Protein AF-A0A257VU19-F1 (afdb_monomer)

Secondary structure (DSSP, 8-state):
--GGGT--HHHHHHHHHHHHHHHHHTT---EEEPPPP---BTTB-HHHHHHHHHHHHHHHHHTT-EEE-HHHHHHHHHHH-HHHHHTTBSSSS-B-HHHHHHHHHHHHHHHHS-----TT--S-S-TTHHHHHHHHTT--EEEEE-TTHHHHHHHHHHHH-TT--EEEEE---TT--HHHHHHHHTTGGGS--SEEEE---TTS--S-HHHHHHHHHHHHHHHSPSSS--SEEEEE-HHHH-SS--HHHHHHHHHHHHHHHHHT-EEE-PPTT----HHHHHHHHHHHT--

Foldseek 3Di:
DVCLQPPDLVNVLVVVVVVCVVCVVVVHADEAEQFADFADDPRHHVVSSVSNLVSSVVSCVVVVHFYLYNNVLLVVLCVVPVLVSLLQPLAGGHGAQLVVQSSVQSVCCRVPVDGDHCLPVFFDLFLLVQVLVCLVVLHAFEEEEEPPCLVQVVVLVCVVRVSHHYHYDYDYAPPDALQRLLVSLLCQQVPQGQEYEAEHALPHAPPDLSVLLNSLSSSVVSNADDDDGSHGYEYEANCLQPVDDDPRSVVVSVSSVSSCRSNSHHYQHDDVPDPDHSSVSSNVSVVSNND

Structure (mmCIF, N/CA/C/O backbone):
data_AF-A0A257VU19-F1
#
_entry.id   AF-A0A257VU19-F1
#
loop_
_atom_site.group_PDB
_atom_site.id
_atom_site.type_symbol
_atom_site.label_atom_id
_atom_site.label_alt_id
_atom_site.label_comp_id
_atom_site.label_asym_id
_atom_site.label_entity_id
_atom_site.label_seq_id
_atom_site.pdbx_PDB_ins_code
_atom_site.Cartn_x
_atom_site.Cartn_y
_atom_site.Cartn_z
_atom_site.occupancy
_atom_site.B_iso_or_equiv
_atom_site.auth_seq_id
_atom_site.auth_comp_id
_atom_site.auth_asym_id
_atom_site.auth_atom_id
_atom_site.pdbx_PDB_model_num
ATOM 1 N N . MET A 1 1 ? -9.154 7.909 13.366 1.00 87.56 1 MET A N 1
ATOM 2 C CA . MET A 1 1 ? -7.824 8.537 13.187 1.00 87.56 1 MET A CA 1
ATOM 3 C C . MET A 1 1 ? -7.851 10.066 13.090 1.00 87.56 1 MET A C 1
ATOM 5 O O . MET A 1 1 ? -6.924 10.699 13.580 1.00 87.56 1 MET A O 1
ATOM 9 N N . ASN A 1 2 ? -8.876 10.691 12.501 1.00 88.38 2 ASN A N 1
ATOM 10 C CA . ASN A 1 2 ? -8.905 12.156 12.351 1.00 88.38 2 ASN A CA 1
ATOM 11 C C . ASN A 1 2 ? -9.255 12.916 13.642 1.00 88.38 2 ASN A C 1
ATOM 13 O O . ASN A 1 2 ? -8.692 13.981 13.881 1.00 88.38 2 ASN A O 1
ATOM 17 N N . ASP A 1 3 ? -10.088 12.341 14.516 1.00 90.50 3 ASP A N 1
ATOM 18 C CA . ASP A 1 3 ? -10.487 12.974 15.785 1.00 90.50 3 ASP A CA 1
ATOM 19 C C . ASP A 1 3 ? -9.315 13.295 16.723 1.00 90.50 3 ASP A C 1
ATOM 21 O O . ASP A 1 3 ? -9.388 14.231 17.519 1.00 90.50 3 ASP A O 1
ATOM 25 N N . LEU A 1 4 ? -8.205 12.566 16.583 1.00 88.56 4 LEU A N 1
ATOM 26 C CA . LEU A 1 4 ? -6.977 12.749 17.359 1.00 88.56 4 LEU A CA 1
ATOM 27 C C . LEU A 1 4 ? -6.408 14.169 17.279 1.00 88.56 4 LEU A C 1
ATOM 29 O O . LEU A 1 4 ? -5.805 14.624 18.247 1.00 88.56 4 LEU A O 1
ATOM 33 N N . VAL A 1 5 ? -6.607 14.854 16.149 1.00 88.00 5 VAL A N 1
ATOM 34 C CA . VAL A 1 5 ? -5.942 16.130 15.841 1.00 88.00 5 VAL A CA 1
ATOM 35 C C . VAL A 1 5 ? -6.693 17.342 16.405 1.00 88.00 5 VAL A C 1
ATOM 37 O O . VAL A 1 5 ? -6.087 18.389 16.609 1.00 88.00 5 VAL A O 1
ATOM 40 N N . GLY A 1 6 ? -7.997 17.233 16.681 1.00 87.25 6 GLY A N 1
ATOM 41 C CA . GLY A 1 6 ? -8.794 18.412 17.051 1.00 87.25 6 GLY A CA 1
ATOM 42 C C . GLY A 1 6 ? -10.069 18.164 17.851 1.00 87.25 6 GLY A C 1
ATOM 43 O O . GLY A 1 6 ? -10.684 19.128 18.301 1.00 87.25 6 GLY A O 1
ATOM 44 N N . THR A 1 7 ? -10.475 16.914 18.074 1.00 93.88 7 THR A N 1
ATOM 45 C CA . THR A 1 7 ? -11.710 16.618 18.810 1.00 93.88 7 THR A CA 1
ATOM 46 C C . THR A 1 7 ? -11.396 16.444 20.300 1.00 93.88 7 THR A C 1
ATOM 48 O O . THR A 1 7 ? -10.512 15.663 20.651 1.00 93.88 7 THR A O 1
ATOM 51 N N . PRO A 1 8 ? -12.093 17.123 21.228 1.00 96.12 8 PRO A N 1
ATOM 52 C CA . PRO A 1 8 ? -12.018 16.783 22.648 1.00 96.12 8 PRO A CA 1
ATOM 53 C C . PRO A 1 8 ? -12.566 15.373 22.912 1.00 96.12 8 PRO A C 1
ATOM 55 O O . PRO A 1 8 ? -13.607 15.005 22.368 1.00 96.12 8 PRO A O 1
ATOM 58 N N . VAL A 1 9 ? -11.930 14.592 23.792 1.00 96.56 9 VAL A N 1
ATOM 59 C CA . VAL A 1 9 ? -12.338 13.191 24.033 1.00 96.56 9 VAL A CA 1
ATOM 60 C C . VAL A 1 9 ? -13.751 13.078 24.610 1.00 96.56 9 VAL A C 1
ATOM 62 O O . VAL A 1 9 ? -14.490 12.168 24.242 1.00 96.56 9 VAL A O 1
ATOM 65 N N . GLY A 1 10 ? -14.182 14.037 25.435 1.00 97.12 10 GLY A N 1
ATOM 66 C CA . GLY A 1 10 ? -15.570 14.099 25.908 1.00 97.12 10 GLY A CA 1
ATOM 67 C C . GLY A 1 10 ? -16.583 14.267 24.767 1.00 97.12 10 GLY A C 1
ATOM 68 O O . GLY A 1 10 ? -17.594 13.569 24.731 1.00 97.12 10 GLY A O 1
ATOM 69 N N . THR A 1 11 ? -16.283 15.133 23.792 1.00 97.81 11 THR A N 1
ATOM 70 C CA . THR A 1 11 ? -17.107 15.304 22.583 1.00 97.81 11 THR A CA 1
ATOM 71 C C . THR A 1 11 ? -17.123 14.028 21.748 1.00 97.81 11 THR A C 1
ATOM 73 O O . THR A 1 11 ? -18.183 13.599 21.306 1.00 97.81 11 THR A O 1
ATOM 76 N N . PHE A 1 12 ? -15.970 13.379 21.585 1.00 98.00 12 PHE A N 1
ATOM 77 C CA . PHE A 1 12 ? -15.871 12.101 20.884 1.00 98.00 12 PHE A CA 1
ATOM 78 C C . PHE A 1 12 ? -16.738 11.009 21.537 1.00 98.00 12 PHE A C 1
ATOM 80 O O . PHE A 1 12 ? -17.533 10.378 20.843 1.00 98.00 12 PHE A O 1
ATOM 87 N N . LYS A 1 13 ? -16.673 10.843 22.869 1.00 98.38 13 LYS A N 1
ATOM 88 C CA . LYS A 1 13 ? -17.539 9.905 23.611 1.00 98.38 13 LYS A CA 1
ATOM 89 C C . LYS A 1 13 ? -19.025 10.220 23.423 1.00 98.38 13 LYS A C 1
ATOM 91 O O . LYS A 1 13 ? -19.805 9.317 23.135 1.00 98.38 13 LYS A O 1
ATOM 96 N N . LYS A 1 14 ? -19.418 11.494 23.546 1.00 98.38 14 LYS A N 1
ATOM 97 C CA . LYS A 1 14 ? -20.808 11.924 23.327 1.00 98.38 14 LYS A CA 1
ATOM 98 C C . LYS A 1 14 ? -21.293 11.553 21.922 1.00 98.38 14 LYS A C 1
ATOM 100 O O . LYS A 1 14 ? -22.392 11.026 21.777 1.00 98.38 14 LYS A O 1
ATOM 105 N N . ASN A 1 15 ? -20.464 11.790 20.907 1.00 98.00 15 ASN A N 1
ATOM 106 C CA . ASN A 1 15 ? -20.801 11.461 19.525 1.00 98.00 15 ASN A CA 1
ATOM 107 C C . ASN A 1 15 ? -20.940 9.944 19.319 1.00 98.00 15 ASN A C 1
ATOM 109 O O . ASN A 1 15 ? -21.860 9.517 18.626 1.00 98.00 15 ASN A O 1
ATOM 113 N N . LEU A 1 16 ? -20.076 9.125 19.936 1.00 98.06 16 LEU A N 1
ATOM 114 C CA . LEU A 1 16 ? -20.210 7.662 19.904 1.00 98.06 16 LEU A CA 1
ATOM 115 C C . LEU A 1 16 ? -21.548 7.203 20.493 1.00 98.06 16 LEU A C 1
ATOM 117 O O . LEU A 1 16 ? -22.266 6.458 19.832 1.00 98.06 16 LEU A O 1
ATOM 121 N N . HIS A 1 17 ? -21.914 7.699 21.676 1.00 98.56 17 HIS A N 1
ATOM 122 C CA . HIS A 1 17 ? -23.202 7.407 22.321 1.00 98.56 17 HIS A CA 1
ATOM 123 C C . HIS A 1 17 ? -24.402 7.763 21.432 1.00 98.56 17 HIS A C 1
ATOM 125 O O . HIS A 1 17 ? -25.343 6.977 21.280 1.00 98.56 17 HIS A O 1
ATOM 131 N N . GLU A 1 18 ? -24.351 8.923 20.777 1.00 98.50 18 GLU A N 1
ATOM 132 C CA . GLU A 1 18 ? -25.393 9.357 19.845 1.00 98.50 18 GLU A CA 1
ATOM 133 C C . GLU A 1 18 ? -25.488 8.444 18.612 1.00 98.50 18 GLU A C 1
ATOM 135 O O . GLU A 1 18 ? -26.591 8.059 18.212 1.00 98.50 18 GLU A O 1
ATOM 140 N N . MET A 1 19 ? -24.351 8.049 18.029 1.00 98.31 19 MET A N 1
ATOM 141 C CA . MET A 1 19 ? -24.317 7.116 16.897 1.00 98.31 19 MET A CA 1
ATOM 142 C C . MET A 1 19 ? -24.862 5.736 17.281 1.00 98.31 19 MET A C 1
ATOM 144 O O . MET A 1 19 ? -25.710 5.204 16.567 1.00 98.31 19 MET A O 1
ATOM 148 N N . ILE A 1 20 ? -24.457 5.195 18.434 1.00 98.50 20 ILE A N 1
ATOM 149 C CA . ILE A 1 20 ? -24.936 3.904 18.958 1.00 98.50 20 ILE A CA 1
ATOM 150 C C . ILE A 1 20 ? -26.456 3.926 19.132 1.00 98.50 20 ILE A C 1
ATOM 152 O O . ILE A 1 20 ? -27.149 3.023 18.657 1.00 98.50 20 ILE A O 1
ATOM 156 N N . THR A 1 21 ? -26.983 4.983 19.757 1.00 98.44 21 THR A N 1
ATOM 157 C CA . THR A 1 21 ? -28.427 5.158 19.971 1.00 98.44 21 THR A CA 1
ATOM 158 C C . THR A 1 21 ? -29.184 5.160 18.644 1.00 98.44 21 THR A C 1
ATOM 160 O O . THR A 1 21 ? -30.190 4.468 18.495 1.00 98.44 21 THR A O 1
ATOM 163 N N . ARG A 1 22 ? -28.687 5.898 17.645 1.00 98.56 22 ARG A N 1
ATOM 164 C CA . ARG A 1 22 ? -29.311 5.964 16.315 1.00 98.56 22 ARG A CA 1
ATOM 165 C C . ARG A 1 22 ? -29.286 4.620 15.589 1.00 98.56 22 ARG A C 1
ATOM 167 O O . ARG A 1 22 ? -30.313 4.231 15.042 1.00 98.56 22 ARG A O 1
ATOM 174 N N . CYS A 1 23 ? -28.162 3.903 15.617 1.00 98.31 23 CYS A N 1
ATOM 175 C CA . CYS A 1 23 ? -28.047 2.569 15.023 1.00 98.31 23 CYS A CA 1
ATOM 176 C C . C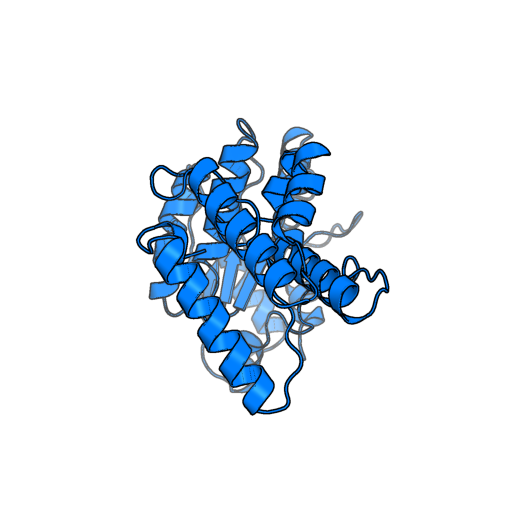YS A 1 23 ? -29.050 1.585 15.644 1.00 98.31 23 CYS A C 1
ATOM 178 O O . CYS A 1 23 ? -29.796 0.930 14.917 1.00 98.31 23 CYS A O 1
ATOM 180 N N . ARG A 1 24 ? -29.132 1.538 16.981 1.00 97.62 24 ARG A N 1
ATOM 181 C CA . ARG A 1 24 ? -30.062 0.654 17.703 1.00 97.62 24 ARG A CA 1
ATOM 182 C C . ARG A 1 24 ? -31.527 1.009 17.459 1.00 97.62 24 ARG A C 1
ATOM 184 O O . ARG A 1 24 ? -32.333 0.112 17.238 1.00 97.62 24 ARG A O 1
ATOM 191 N N . ASN A 1 25 ? -31.870 2.298 17.415 1.00 98.19 25 ASN A N 1
ATOM 192 C CA . ASN A 1 25 ? -33.221 2.743 17.050 1.00 98.19 25 ASN A CA 1
ATOM 193 C C . ASN A 1 25 ? -33.601 2.347 15.612 1.00 98.19 25 ASN A C 1
ATOM 195 O O . ASN A 1 25 ? -34.782 2.195 15.312 1.00 98.19 25 ASN A O 1
ATOM 199 N N . GLY A 1 26 ? -32.610 2.164 14.735 1.00 97.94 26 GLY A N 1
ATOM 200 C CA . GLY A 1 26 ? -32.783 1.608 13.394 1.00 97.94 26 GLY A CA 1
ATOM 201 C C . GLY A 1 26 ? -32.819 0.075 13.332 1.00 97.94 26 GLY A C 1
ATOM 202 O O . GLY A 1 26 ? -32.916 -0.467 12.235 1.00 97.94 26 GLY A O 1
ATOM 203 N N . GLY A 1 27 ? -32.727 -0.628 14.466 1.00 97.88 27 GLY A N 1
ATOM 204 C CA . GLY A 1 27 ? -32.729 -2.093 14.536 1.00 97.88 27 GLY A CA 1
ATOM 205 C C . GLY A 1 27 ? -31.380 -2.758 14.237 1.00 97.88 27 GLY A C 1
ATOM 206 O O . GLY A 1 27 ? -31.346 -3.966 14.021 1.00 97.88 27 GLY A O 1
ATOM 207 N N . ALA A 1 28 ? -30.279 -1.999 14.209 1.00 97.69 28 ALA A N 1
ATOM 208 C CA . ALA A 1 28 ? -28.946 -2.542 13.966 1.00 97.69 28 ALA A CA 1
ATOM 209 C C . ALA A 1 28 ? -28.233 -2.940 15.268 1.00 97.69 28 ALA A C 1
ATOM 211 O O . ALA A 1 28 ? -28.289 -2.228 16.276 1.00 97.69 28 ALA A O 1
ATOM 212 N N . GLU A 1 29 ? -27.487 -4.042 15.210 1.00 96.19 29 GLU A N 1
ATOM 213 C CA . GLU A 1 29 ? -26.449 -4.347 16.192 1.00 96.19 29 GLU A CA 1
ATOM 214 C C . GLU A 1 29 ? -25.205 -3.490 15.936 1.00 96.19 29 GLU A C 1
ATOM 216 O O . GLU A 1 29 ? -24.924 -3.085 14.806 1.00 96.19 29 GLU A O 1
ATOM 221 N N . VAL A 1 30 ? -24.459 -3.191 17.000 1.00 97.56 30 VAL A N 1
ATOM 222 C CA . VAL A 1 30 ? -23.304 -2.291 16.938 1.00 97.56 30 VAL A CA 1
ATOM 223 C C . VAL A 1 30 ? -22.062 -3.004 17.455 1.00 97.56 30 VAL A C 1
ATOM 225 O O . VAL A 1 30 ? -22.066 -3.576 18.541 1.00 97.56 30 VAL A O 1
ATOM 228 N N . VAL A 1 31 ? -20.977 -2.904 16.692 1.00 97.56 31 VAL A N 1
ATOM 229 C CA . VAL A 1 31 ? -19.622 -3.264 17.118 1.00 97.56 31 VAL A CA 1
ATOM 230 C C . VAL A 1 31 ? -18.772 -2.007 17.030 1.00 97.56 31 VAL A C 1
ATOM 232 O O . VAL A 1 31 ? -18.783 -1.323 16.005 1.00 97.56 31 VAL A O 1
ATOM 235 N N . LEU A 1 32 ? -18.036 -1.686 18.093 1.00 98.12 32 LEU A N 1
ATOM 236 C CA . LEU A 1 32 ? -17.074 -0.587 18.049 1.00 98.12 32 LEU A CA 1
ATOM 237 C C . LEU A 1 32 ? -15.703 -1.113 17.634 1.00 98.12 32 LEU A C 1
ATOM 239 O O . LEU A 1 32 ? -15.240 -2.127 18.146 1.00 98.12 32 LEU A O 1
ATOM 243 N N . CYS A 1 33 ? -15.034 -0.407 16.729 1.00 98.00 33 CYS A N 1
ATOM 244 C CA . CYS A 1 33 ? -13.670 -0.727 16.316 1.00 98.00 33 CYS A CA 1
ATOM 245 C C . CYS A 1 33 ? -12.712 0.317 16.889 1.00 98.00 33 CYS A C 1
ATOM 247 O O . CYS A 1 33 ? -12.953 1.518 16.736 1.00 98.00 33 CYS A O 1
ATOM 249 N N . THR A 1 34 ? -11.627 -0.116 17.533 1.00 98.25 34 THR A N 1
ATOM 250 C CA . THR A 1 34 ? -10.529 0.804 17.868 1.00 98.25 34 THR A CA 1
ATOM 251 C C . THR A 1 34 ? -9.738 1.158 16.605 1.00 98.25 34 THR A C 1
ATOM 253 O O . THR A 1 34 ? -9.846 0.494 15.573 1.00 98.25 34 THR A O 1
ATOM 256 N N . GLN A 1 35 ? -8.980 2.253 16.648 1.00 96.38 35 GLN A N 1
ATOM 257 C CA . GLN A 1 35 ? -8.075 2.628 15.558 1.00 96.38 35 GLN A CA 1
ATOM 258 C C . GLN A 1 35 ? -6.907 1.627 15.447 1.00 96.38 35 GLN A C 1
ATOM 260 O O . GLN A 1 35 ? -6.657 0.886 16.387 1.00 96.38 35 GLN A O 1
ATOM 265 N N . ASN A 1 36 ? -6.149 1.622 14.347 1.00 96.94 36 ASN A N 1
ATOM 266 C CA . ASN A 1 36 ? -4.834 0.966 14.308 1.00 96.94 36 ASN A CA 1
ATOM 267 C C . ASN A 1 36 ? -3.820 1.712 15.188 1.00 96.94 36 ASN A C 1
ATOM 269 O O . ASN A 1 36 ? -4.047 2.869 15.559 1.00 96.94 36 ASN A O 1
ATOM 273 N N . SER A 1 37 ? -2.683 1.078 15.488 1.00 95.19 37 SER A N 1
ATOM 274 C CA . SER A 1 37 ? -1.511 1.829 15.940 1.00 95.19 37 SER A CA 1
ATOM 275 C C . SER A 1 37 ? -0.802 2.517 14.769 1.00 95.19 37 SER A C 1
ATOM 277 O O . SER A 1 37 ? -1.077 2.231 13.601 1.00 95.19 37 SER A O 1
ATOM 279 N N . ILE A 1 38 ? 0.026 3.512 15.087 1.00 93.88 38 ILE A N 1
ATOM 280 C CA . ILE A 1 38 ? 0.567 4.484 14.129 1.00 93.88 38 ILE A CA 1
ATOM 281 C C . ILE A 1 38 ? 2.043 4.750 14.388 1.00 93.88 38 ILE A C 1
ATOM 283 O O . ILE A 1 38 ? 2.522 4.566 15.507 1.00 93.88 38 ILE A O 1
ATOM 287 N N . VAL A 1 39 ? 2.725 5.291 13.384 1.00 91.81 39 VAL A N 1
ATOM 288 C CA . VAL A 1 39 ? 4.012 5.955 13.590 1.00 91.81 39 VAL A CA 1
ATOM 289 C C . VAL A 1 39 ? 3.749 7.309 14.250 1.00 91.81 39 VAL A C 1
ATOM 291 O O . VAL A 1 39 ? 2.886 8.072 13.808 1.00 91.81 39 VAL A O 1
ATOM 294 N N . GLU A 1 40 ? 4.477 7.608 15.326 1.00 91.06 40 GLU A N 1
ATOM 295 C CA . GLU A 1 40 ? 4.322 8.864 16.060 1.00 91.06 40 GLU A CA 1
ATOM 296 C C . GLU A 1 40 ? 4.569 10.081 15.158 1.00 91.06 40 GLU A C 1
ATOM 298 O O . GLU A 1 40 ? 5.562 10.165 14.434 1.00 91.06 40 GLU A O 1
ATOM 303 N N . THR A 1 41 ? 3.672 11.066 15.246 1.00 88.94 41 THR A N 1
ATOM 304 C CA . THR A 1 41 ? 3.883 12.395 14.666 1.00 88.94 41 THR A CA 1
ATOM 305 C C . THR A 1 41 ? 3.544 13.474 15.694 1.00 88.94 41 THR A C 1
ATOM 307 O O . THR A 1 41 ? 2.724 13.228 16.583 1.00 88.94 41 THR A O 1
ATOM 310 N N . PRO A 1 42 ? 4.075 14.706 15.563 1.00 89.06 42 PRO A N 1
ATOM 311 C CA . PRO A 1 42 ? 3.743 15.796 16.484 1.00 89.06 42 PRO A CA 1
ATOM 312 C C . PRO A 1 42 ? 2.234 16.060 16.622 1.00 89.06 42 PRO A C 1
ATOM 314 O O . PRO A 1 42 ? 1.759 16.454 17.682 1.00 89.06 42 PRO A O 1
ATOM 317 N N . GLN A 1 43 ? 1.462 15.830 15.554 1.00 89.56 43 GLN A N 1
ATOM 318 C CA . GLN A 1 43 ? 0.007 16.010 15.541 1.00 89.56 43 GLN A CA 1
ATOM 319 C C . GLN A 1 43 ? -0.760 14.818 16.132 1.00 89.56 43 GLN A C 1
ATOM 321 O O . GLN A 1 43 ? -1.955 14.939 16.396 1.00 89.56 43 GLN A O 1
ATOM 326 N N . ARG A 1 44 ? -0.118 13.654 16.283 1.00 91.19 44 ARG A N 1
ATOM 327 C CA . ARG A 1 44 ? -0.736 12.407 16.753 1.00 91.19 44 ARG A CA 1
ATOM 328 C C . ARG A 1 44 ? 0.211 11.674 17.709 1.00 91.19 44 ARG A C 1
ATOM 330 O O . ARG A 1 44 ? 0.756 10.630 17.352 1.00 91.19 44 ARG A O 1
ATOM 337 N N . PRO A 1 45 ? 0.409 12.210 18.923 1.00 93.19 45 PRO A N 1
ATOM 338 C CA . PRO A 1 45 ? 1.268 11.568 19.904 1.00 93.19 45 PRO A CA 1
ATOM 339 C C . PRO A 1 45 ? 0.623 10.269 20.430 1.00 93.19 45 PRO A C 1
ATOM 341 O O . PRO A 1 45 ? -0.606 10.225 20.597 1.00 93.19 45 PRO A O 1
ATOM 344 N N . PRO A 1 46 ? 1.413 9.236 20.779 1.00 93.00 46 PRO A N 1
ATOM 345 C CA . PRO A 1 46 ? 0.908 7.953 21.278 1.00 93.00 46 PRO A CA 1
ATOM 346 C C . PRO A 1 46 ? -0.028 8.084 22.483 1.00 93.00 46 PRO A C 1
ATOM 348 O O . PRO A 1 46 ? -1.031 7.380 22.575 1.00 93.00 46 PRO A O 1
ATOM 351 N N . ALA A 1 47 ? 0.239 9.039 23.380 1.00 93.44 47 ALA A N 1
ATOM 352 C CA . ALA A 1 47 ? -0.617 9.306 24.536 1.00 93.44 47 ALA A CA 1
ATOM 353 C C . ALA A 1 47 ? -2.043 9.716 24.129 1.00 93.44 47 ALA A C 1
ATOM 355 O O . ALA A 1 47 ? -3.017 9.265 24.734 1.00 93.44 47 ALA A O 1
ATOM 356 N N . ARG A 1 48 ? -2.177 10.523 23.067 1.00 94.56 48 ARG A N 1
ATOM 357 C CA . ARG A 1 48 ? -3.482 10.931 22.536 1.00 94.56 48 ARG A CA 1
ATOM 358 C C . ARG A 1 48 ? -4.191 9.753 21.879 1.00 94.56 48 ARG A C 1
ATOM 360 O O . ARG A 1 48 ? -5.387 9.581 22.086 1.00 94.56 48 ARG A O 1
ATOM 367 N N . LEU A 1 49 ? -3.460 8.913 21.143 1.00 95.75 49 LEU A N 1
ATOM 368 C CA . LEU A 1 49 ? -4.008 7.672 20.588 1.00 95.75 49 LEU A CA 1
ATOM 369 C C . LEU A 1 49 ? -4.546 6.756 21.687 1.00 95.75 49 LEU A C 1
ATOM 371 O O . LEU A 1 49 ? -5.703 6.348 21.625 1.00 95.75 49 LEU A O 1
ATOM 375 N N . ALA A 1 50 ? -3.763 6.523 22.739 1.00 95.44 50 ALA A N 1
ATOM 376 C CA . ALA A 1 50 ? -4.173 5.708 23.876 1.00 95.44 50 ALA A CA 1
ATOM 377 C C . ALA A 1 50 ? -5.426 6.255 24.587 1.00 95.44 50 ALA A C 1
ATOM 379 O O . ALA A 1 50 ? -6.283 5.473 25.003 1.00 95.44 50 ALA A O 1
ATOM 380 N N . GLU A 1 51 ? -5.558 7.580 24.707 1.00 96.75 51 GLU A N 1
ATOM 381 C CA . GLU A 1 51 ? -6.733 8.240 25.292 1.00 96.75 51 GLU A CA 1
ATOM 382 C C . GLU A 1 51 ? -8.010 7.942 24.488 1.00 96.75 51 GLU A C 1
ATOM 384 O O . GLU A 1 51 ? -9.020 7.519 25.054 1.00 96.75 51 GLU A O 1
ATOM 389 N N . PHE A 1 52 ? -7.959 8.092 23.161 1.00 98.00 52 PHE A N 1
ATOM 390 C CA . PHE A 1 52 ? -9.091 7.797 22.278 1.00 98.00 52 PHE A CA 1
ATOM 391 C C . PHE A 1 52 ? -9.415 6.305 22.209 1.00 98.00 52 PHE A C 1
ATOM 393 O O . PHE A 1 52 ? -10.587 5.935 22.280 1.00 98.00 52 PHE A O 1
ATOM 400 N N . THR A 1 53 ? -8.402 5.442 22.128 1.00 98.12 53 THR A N 1
ATOM 401 C CA . THR A 1 53 ? -8.584 3.985 22.166 1.00 98.12 53 THR A CA 1
ATOM 402 C C . THR A 1 53 ? -9.279 3.563 23.462 1.00 98.12 53 THR A C 1
ATOM 404 O O . THR A 1 53 ? -10.226 2.776 23.438 1.00 98.12 53 THR A O 1
ATOM 407 N N . ARG A 1 54 ? -8.864 4.123 24.607 1.00 98.31 54 ARG A N 1
ATOM 408 C CA . ARG A 1 54 ? -9.524 3.876 25.896 1.00 98.31 54 ARG A CA 1
ATOM 409 C C . ARG A 1 54 ? -10.960 4.386 25.899 1.00 98.31 54 ARG A C 1
ATOM 411 O O . ARG A 1 54 ? -11.841 3.664 26.346 1.00 98.31 54 ARG A O 1
ATOM 418 N N . ALA A 1 55 ? -11.210 5.570 25.345 1.00 98.44 55 ALA A N 1
ATOM 419 C CA . ALA A 1 55 ? -12.557 6.117 25.260 1.00 98.44 55 ALA A CA 1
ATOM 420 C C . ALA A 1 55 ? -13.522 5.204 24.483 1.00 98.44 55 ALA A C 1
ATOM 422 O O . ALA A 1 55 ? -14.663 5.052 24.910 1.00 98.44 55 ALA A O 1
ATOM 423 N N . ILE A 1 56 ? -13.064 4.563 23.400 1.00 98.62 56 ILE A N 1
ATOM 424 C CA . ILE A 1 56 ? -13.856 3.570 22.651 1.00 98.62 56 ILE A CA 1
ATOM 425 C C . ILE A 1 56 ? -14.173 2.351 23.525 1.00 98.62 56 ILE A C 1
ATOM 427 O O . ILE A 1 56 ? -15.326 1.931 23.592 1.00 98.62 56 ILE A O 1
ATOM 431 N N . ARG A 1 57 ? -13.167 1.799 24.218 1.00 98.69 57 ARG A N 1
ATOM 432 C CA . ARG A 1 57 ? -13.337 0.637 25.109 1.00 98.69 57 ARG A CA 1
ATOM 433 C C . ARG A 1 57 ? -14.296 0.934 26.265 1.00 98.69 57 ARG A C 1
ATOM 435 O O . ARG A 1 57 ? -15.139 0.100 26.582 1.00 98.69 57 ARG A O 1
ATOM 442 N N . ASP A 1 58 ? -14.188 2.117 26.867 1.00 98.56 58 ASP A N 1
ATOM 443 C CA . ASP A 1 58 ? -15.075 2.554 27.947 1.00 98.56 58 ASP A CA 1
ATOM 444 C C . ASP A 1 58 ? -16.525 2.657 27.464 1.00 98.56 58 ASP A C 1
ATOM 446 O O . ASP A 1 58 ? -17.407 2.074 28.086 1.00 98.56 58 ASP A O 1
ATOM 450 N N . VAL A 1 59 ? -16.767 3.337 26.334 1.00 98.69 59 VAL A N 1
ATOM 451 C CA . VAL A 1 59 ? -18.117 3.475 25.760 1.00 98.69 59 VAL A CA 1
ATOM 452 C C . VAL A 1 59 ? -18.693 2.105 25.412 1.00 98.69 59 VAL A C 1
ATOM 454 O O . VAL A 1 59 ? -19.849 1.835 25.716 1.00 98.69 59 VAL A O 1
ATOM 457 N N . ALA A 1 60 ? -17.894 1.202 24.837 1.00 98.50 60 ALA A N 1
ATOM 458 C CA . ALA A 1 60 ? -18.353 -0.157 24.572 1.00 98.50 60 ALA A CA 1
ATOM 459 C C . ALA A 1 60 ? -18.754 -0.893 25.855 1.00 98.50 60 ALA A C 1
ATOM 461 O O . ALA A 1 60 ? -19.779 -1.564 25.879 1.00 98.50 60 ALA A O 1
ATOM 462 N N . LYS A 1 61 ? -17.979 -0.751 26.936 1.00 98.44 61 LYS A N 1
ATOM 463 C CA . LYS A 1 61 ? -18.306 -1.353 28.232 1.00 98.44 61 LYS A CA 1
ATOM 464 C C . LYS A 1 61 ? -19.583 -0.759 28.830 1.00 98.44 61 LYS A C 1
ATOM 466 O O . LYS A 1 61 ? -20.419 -1.519 29.308 1.00 98.44 61 LYS A O 1
ATOM 471 N N . GLU A 1 62 ? -19.725 0.566 28.805 1.00 98.25 62 GLU A N 1
ATOM 472 C CA . GLU A 1 62 ? -20.920 1.291 29.265 1.00 98.25 62 GLU A CA 1
ATOM 473 C C . GLU A 1 62 ? -22.173 0.808 28.515 1.00 98.25 62 GLU A C 1
ATOM 475 O O . GLU A 1 62 ? -23.196 0.516 29.129 1.00 98.25 62 GLU A O 1
ATOM 480 N N . GLU A 1 63 ? -22.059 0.632 27.198 1.00 98.00 63 GLU A N 1
ATOM 481 C CA . GLU A 1 63 ? -23.156 0.243 26.309 1.00 98.00 63 GLU A CA 1
ATOM 482 C C . GLU A 1 63 ? -23.319 -1.276 26.141 1.00 98.00 63 GLU A C 1
ATOM 484 O O . GLU A 1 63 ? -24.194 -1.717 25.395 1.00 98.00 63 GLU A O 1
ATOM 489 N N . THR A 1 64 ? -22.503 -2.089 26.822 1.00 97.19 64 THR A N 1
ATOM 490 C CA . THR A 1 64 ? -22.467 -3.561 26.684 1.00 97.19 64 THR A CA 1
ATOM 491 C C . THR A 1 64 ? -22.305 -4.013 25.219 1.00 97.19 64 THR A C 1
ATOM 493 O O . THR A 1 64 ? -23.037 -4.863 24.716 1.00 97.19 64 THR A O 1
ATOM 496 N N . LEU A 1 65 ? -21.359 -3.403 24.505 1.00 97.94 65 LEU A N 1
ATOM 497 C CA . LEU A 1 65 ? -21.034 -3.683 23.106 1.00 97.94 65 LEU A CA 1
ATOM 498 C C . LEU A 1 65 ? -19.774 -4.537 22.971 1.00 97.94 65 LEU A C 1
ATOM 500 O O . LEU A 1 65 ? -18.859 -4.480 23.794 1.00 97.94 65 LEU A O 1
ATOM 504 N N . VAL A 1 66 ? -19.697 -5.269 21.861 1.00 97.12 66 VAL A N 1
ATOM 505 C CA . VAL A 1 66 ? -18.468 -5.937 21.430 1.00 97.12 66 VAL A CA 1
ATOM 506 C C . VAL A 1 66 ? -17.483 -4.902 20.872 1.00 97.12 66 VAL A C 1
ATOM 508 O O . VAL A 1 66 ? -17.878 -3.952 20.188 1.00 97.12 66 VAL A O 1
ATOM 511 N N . VAL A 1 67 ? -16.189 -5.110 21.142 1.00 98.31 67 VAL A N 1
ATOM 512 C CA . VAL A 1 67 ? -15.091 -4.306 20.587 1.00 98.31 67 VAL A CA 1
ATOM 513 C C . VAL A 1 67 ? -14.239 -5.152 19.647 1.00 98.31 67 VAL A C 1
ATOM 515 O O . VAL A 1 67 ? -13.681 -6.165 20.060 1.00 98.31 67 VAL A O 1
ATOM 518 N N . ALA A 1 68 ? -14.074 -4.695 18.408 1.00 98.44 68 ALA A N 1
ATOM 519 C CA . ALA A 1 68 ? -13.008 -5.143 17.519 1.00 98.44 68 ALA A CA 1
ATOM 520 C C . ALA A 1 68 ? -11.746 -4.313 17.804 1.00 98.44 68 ALA A C 1
ATOM 522 O O . ALA A 1 68 ? -11.582 -3.195 17.301 1.00 98.44 68 ALA A O 1
ATOM 523 N N . ASP A 1 69 ? -10.877 -4.825 18.677 1.00 98.38 69 ASP A N 1
ATOM 524 C CA . ASP A 1 69 ? -9.731 -4.068 19.188 1.00 98.38 69 ASP A CA 1
ATOM 525 C C . ASP A 1 69 ? -8.518 -4.116 18.246 1.00 98.38 69 ASP A C 1
ATOM 527 O O . ASP A 1 69 ? -7.512 -4.780 18.497 1.00 98.38 69 ASP A O 1
ATOM 531 N N . CYS A 1 70 ? -8.629 -3.391 17.138 1.00 98.31 70 CYS A N 1
ATOM 532 C CA . CYS A 1 70 ? -7.609 -3.324 16.098 1.00 98.31 70 CYS A CA 1
ATOM 533 C C . CYS A 1 70 ? -6.317 -2.662 16.597 1.00 98.31 70 CYS A C 1
ATOM 535 O O . CYS A 1 70 ? -5.233 -3.051 16.173 1.00 98.31 70 CYS A O 1
ATOM 537 N N . PHE A 1 71 ? -6.401 -1.731 17.551 1.00 98.25 71 PHE A N 1
ATOM 538 C CA . PHE A 1 71 ? -5.224 -1.154 18.203 1.00 98.25 71 PHE A CA 1
ATOM 539 C C . PHE A 1 71 ? -4.413 -2.249 18.893 1.00 98.25 71 PHE A C 1
ATOM 541 O O . PHE A 1 71 ? -3.216 -2.370 18.659 1.00 98.25 71 PHE A O 1
ATOM 548 N N . ALA A 1 72 ? -5.070 -3.078 19.711 1.00 98.31 72 ALA A N 1
ATOM 549 C CA . ALA A 1 72 ? -4.402 -4.183 20.388 1.00 98.31 72 ALA A CA 1
ATOM 550 C C . ALA A 1 72 ? -3.837 -5.214 19.397 1.00 98.31 72 ALA A C 1
ATOM 552 O O . ALA A 1 72 ? -2.742 -5.722 19.623 1.00 98.31 72 ALA A O 1
ATOM 553 N N . ALA A 1 73 ? -4.545 -5.493 18.297 1.00 98.19 73 ALA A N 1
ATOM 554 C CA . ALA A 1 73 ? -4.065 -6.400 17.256 1.00 98.19 73 ALA A CA 1
ATOM 555 C C . ALA A 1 73 ? -2.778 -5.885 16.586 1.00 98.19 73 ALA A C 1
ATOM 557 O O . ALA A 1 73 ? -1.813 -6.634 16.456 1.00 98.19 73 ALA A O 1
ATOM 558 N N . PHE A 1 74 ? -2.728 -4.601 16.220 1.00 98.31 74 PHE A N 1
ATOM 559 C CA . PHE A 1 74 ? -1.522 -3.988 15.658 1.00 98.31 74 PHE A CA 1
ATOM 560 C C . PHE A 1 74 ? -0.379 -3.933 16.682 1.00 98.31 74 PHE A C 1
ATOM 562 O O . PHE A 1 74 ? 0.752 -4.274 16.348 1.00 98.31 74 PHE A O 1
ATOM 569 N N . GLU A 1 75 ? -0.661 -3.568 17.936 1.00 97.94 75 GLU A N 1
ATOM 570 C CA . GLU A 1 75 ? 0.358 -3.532 18.994 1.00 97.94 75 GLU A CA 1
ATOM 571 C C . GLU A 1 75 ? 0.908 -4.921 19.336 1.00 97.94 75 GLU A C 1
ATOM 573 O O . GLU A 1 75 ? 2.070 -5.042 19.710 1.00 97.94 75 GLU A O 1
ATOM 578 N N . ALA A 1 76 ? 0.116 -5.985 19.174 1.00 98.12 76 ALA A N 1
ATOM 579 C CA . ALA A 1 76 ? 0.607 -7.351 19.320 1.00 98.12 76 ALA A CA 1
ATOM 580 C C . ALA A 1 76 ? 1.631 -7.706 18.229 1.00 98.12 76 ALA A C 1
ATOM 582 O O . ALA A 1 76 ? 2.644 -8.334 18.533 1.00 98.12 76 ALA A O 1
ATOM 583 N N . VAL A 1 77 ? 1.404 -7.265 16.983 1.00 97.94 77 VAL A N 1
ATOM 584 C CA . VAL A 1 77 ? 2.400 -7.399 15.907 1.00 97.94 77 VAL A CA 1
ATOM 585 C C . VAL A 1 77 ? 3.634 -6.563 16.233 1.00 97.94 77 VAL A C 1
ATOM 587 O O . VAL A 1 77 ? 4.739 -7.083 16.173 1.00 97.94 77 VAL A O 1
ATOM 590 N N . HIS A 1 78 ? 3.453 -5.313 16.666 1.00 97.06 78 HIS A N 1
ATOM 591 C CA . HIS A 1 78 ? 4.552 -4.412 17.022 1.00 97.06 78 HIS A CA 1
ATOM 592 C C . HIS A 1 78 ? 5.438 -4.970 18.141 1.00 97.06 78 HIS A C 1
ATOM 594 O O . HIS A 1 78 ? 6.662 -4.931 18.040 1.00 97.06 78 HIS A O 1
ATOM 600 N N . ALA A 1 79 ? 4.829 -5.528 19.189 1.00 97.69 79 ALA A N 1
ATOM 601 C CA . ALA A 1 79 ? 5.544 -6.130 20.308 1.00 97.69 79 ALA A CA 1
ATOM 602 C C . ALA A 1 79 ? 6.304 -7.407 19.913 1.00 97.69 79 ALA A C 1
ATOM 604 O O . ALA A 1 79 ? 7.318 -7.724 20.536 1.00 97.69 79 ALA A O 1
ATOM 605 N N . ALA A 1 80 ? 5.813 -8.143 18.913 1.00 97.88 80 ALA A N 1
ATOM 606 C CA . ALA A 1 80 ? 6.479 -9.332 18.393 1.00 97.88 80 ALA A CA 1
ATOM 607 C C . ALA A 1 80 ? 7.626 -8.971 17.438 1.00 97.88 80 ALA A C 1
ATOM 609 O O . ALA A 1 80 ? 8.715 -9.529 17.557 1.00 97.88 80 ALA A O 1
ATOM 610 N N . ASP A 1 81 ? 7.380 -8.044 16.511 1.00 96.06 81 ASP A N 1
ATOM 611 C CA . ASP A 1 81 ? 8.351 -7.563 15.535 1.00 96.06 81 ASP A CA 1
ATOM 612 C C . ASP A 1 81 ? 7.951 -6.176 14.992 1.00 96.06 81 ASP A C 1
ATOM 614 O O . ASP A 1 81 ? 6.963 -6.006 14.270 1.00 96.06 81 ASP A O 1
ATOM 618 N N . ALA A 1 82 ? 8.761 -5.163 15.309 1.00 93.31 82 ALA A N 1
ATOM 619 C CA . ALA A 1 82 ? 8.524 -3.795 14.861 1.00 93.31 82 ALA A CA 1
ATOM 620 C C . ALA A 1 82 ? 8.669 -3.607 13.344 1.00 93.31 82 ALA A C 1
ATOM 622 O O . ALA A 1 82 ? 8.025 -2.723 12.777 1.00 93.31 82 ALA A O 1
ATOM 623 N N . ALA A 1 83 ? 9.478 -4.428 12.671 1.00 90.75 83 ALA A N 1
ATOM 624 C CA . ALA A 1 83 ? 9.598 -4.383 11.222 1.00 90.75 83 ALA A CA 1
ATOM 625 C C . ALA A 1 83 ? 8.339 -4.948 10.549 1.00 90.75 83 ALA A C 1
ATOM 627 O O . ALA A 1 83 ? 7.834 -4.324 9.618 1.00 90.75 83 ALA A O 1
ATOM 628 N N . GLU A 1 84 ? 7.789 -6.062 11.046 1.00 94.31 84 GLU A N 1
ATOM 629 C CA . GLU A 1 84 ? 6.513 -6.607 10.544 1.00 94.31 84 GLU A CA 1
ATOM 630 C C . GLU A 1 84 ? 5.356 -5.637 10.764 1.00 94.31 84 GLU A C 1
ATOM 632 O O . GLU A 1 84 ? 4.515 -5.457 9.888 1.00 94.31 84 GLU A O 1
ATOM 637 N N . TRP A 1 85 ? 5.321 -4.974 11.920 1.00 95.94 85 TRP A N 1
ATOM 638 C CA . TRP A 1 85 ? 4.312 -3.956 12.186 1.00 95.94 85 TRP A CA 1
ATOM 639 C C . TRP A 1 85 ? 4.396 -2.788 11.205 1.00 95.94 85 TRP A C 1
ATOM 641 O O . TRP A 1 85 ? 3.369 -2.334 10.700 1.00 95.94 85 TRP A O 1
ATOM 651 N N . ASN A 1 86 ? 5.609 -2.331 10.887 1.00 92.94 86 ASN A N 1
ATOM 652 C CA . ASN A 1 86 ? 5.797 -1.244 9.932 1.00 92.94 86 ASN A CA 1
ATOM 653 C C . ASN A 1 86 ? 5.269 -1.634 8.538 1.00 92.94 86 ASN A C 1
ATOM 655 O O . ASN A 1 86 ? 4.671 -0.807 7.859 1.00 92.94 86 ASN A O 1
ATOM 659 N N . LEU A 1 87 ? 5.383 -2.911 8.149 1.00 94.25 87 LEU A N 1
ATOM 660 C CA . LEU A 1 87 ? 4.809 -3.440 6.906 1.00 94.25 87 LEU A CA 1
ATOM 661 C C . LEU A 1 87 ? 3.278 -3.482 6.881 1.00 94.25 87 LEU A C 1
ATOM 663 O O . LEU A 1 87 ? 2.720 -3.805 5.840 1.00 94.25 87 LEU A O 1
ATOM 667 N N . LEU A 1 88 ? 2.578 -3.176 7.973 1.00 96.38 88 LEU A N 1
ATOM 668 C CA . LEU A 1 88 ? 1.118 -3.038 7.963 1.00 96.38 88 LEU A CA 1
ATOM 669 C C . LEU A 1 88 ? 0.664 -1.645 7.522 1.00 96.38 88 LEU A C 1
ATOM 671 O O . LEU A 1 88 ? -0.534 -1.424 7.331 1.00 96.38 88 LEU A O 1
ATOM 675 N N . 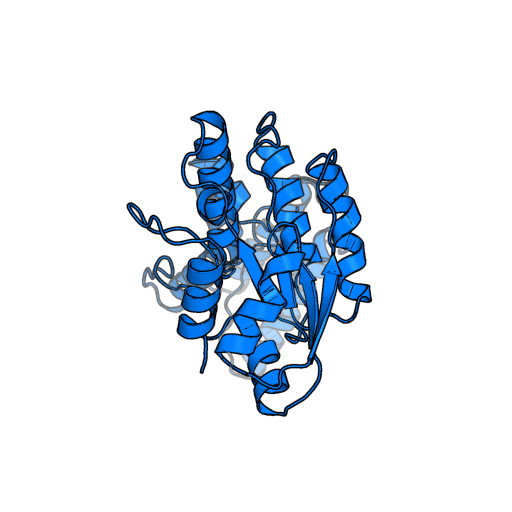LEU A 1 89 ? 1.591 -0.695 7.399 1.00 94.81 89 LEU A N 1
ATOM 676 C CA . LEU A 1 89 ? 1.302 0.708 7.156 1.00 94.81 89 LEU A CA 1
ATOM 677 C C . LEU A 1 89 ? 1.764 1.132 5.758 1.00 94.81 89 LEU A C 1
ATOM 679 O O . LEU A 1 89 ? 2.831 0.747 5.290 1.00 94.81 89 LEU A O 1
ATOM 683 N N . SER A 1 90 ? 0.942 1.934 5.081 1.00 91.25 90 SER A N 1
ATOM 684 C CA . SER A 1 90 ? 1.316 2.593 3.824 1.00 91.25 90 SER A CA 1
ATOM 685 C C . SER A 1 90 ? 1.981 3.947 4.078 1.00 91.25 90 SER A C 1
ATOM 687 O O . SER A 1 90 ? 2.826 4.371 3.293 1.00 91.25 90 SER A O 1
ATOM 689 N N . ASP A 1 91 ? 1.625 4.620 5.174 1.00 89.56 91 ASP A N 1
ATOM 690 C CA . ASP A 1 91 ? 2.268 5.838 5.665 1.00 89.56 91 ASP A CA 1
ATOM 691 C C . ASP A 1 91 ? 2.237 5.901 7.203 1.00 89.56 91 ASP A C 1
ATOM 693 O O . ASP A 1 91 ? 2.069 4.890 7.873 1.00 89.56 91 ASP A O 1
ATOM 697 N N . THR A 1 92 ? 2.407 7.080 7.803 1.00 91.00 92 THR A N 1
ATOM 698 C CA . THR A 1 92 ? 2.461 7.203 9.266 1.00 91.00 92 THR A CA 1
ATOM 699 C C . THR A 1 92 ? 1.167 6.820 9.986 1.00 91.00 92 THR A C 1
ATOM 701 O O . THR A 1 92 ? 1.224 6.529 11.179 1.00 91.00 92 THR A O 1
ATOM 704 N N . ILE A 1 93 ? 0.008 6.818 9.318 1.00 92.81 93 ILE A N 1
ATOM 705 C CA . ILE A 1 93 ? -1.293 6.569 9.961 1.00 92.81 93 ILE A CA 1
ATOM 706 C C . ILE A 1 93 ? -2.195 5.587 9.215 1.00 92.81 93 ILE A C 1
ATOM 708 O O . ILE A 1 93 ? -3.088 5.008 9.841 1.00 92.81 93 ILE A O 1
ATOM 712 N N . HIS A 1 94 ? -2.020 5.433 7.905 1.00 93.75 94 HIS A N 1
ATOM 713 C CA . HIS A 1 94 ? -2.895 4.623 7.075 1.00 93.75 94 HIS A CA 1
ATOM 714 C C . HIS A 1 94 ? -2.350 3.198 6.967 1.00 93.75 94 HIS A C 1
ATOM 716 O O . HIS A 1 94 ? -1.183 3.017 6.611 1.00 93.75 94 HIS A O 1
ATOM 722 N N . PRO A 1 95 ? -3.177 2.170 7.223 1.00 95.75 95 PRO A N 1
ATOM 723 C CA . PRO A 1 95 ? -2.794 0.807 6.895 1.00 95.75 95 PRO A CA 1
ATOM 724 C C . PRO A 1 95 ? -2.624 0.646 5.376 1.00 95.75 95 PRO A C 1
ATOM 726 O O . PRO A 1 95 ? -3.256 1.350 4.586 1.00 95.75 95 PRO A O 1
ATOM 729 N N . ASN A 1 96 ? -1.759 -0.271 4.959 1.00 94.25 96 ASN A N 1
ATOM 730 C CA . ASN A 1 96 ? -1.788 -0.819 3.602 1.00 94.25 96 ASN A CA 1
ATOM 731 C C . ASN A 1 96 ? -2.748 -2.020 3.551 1.00 94.25 96 ASN A C 1
ATOM 733 O O . ASN A 1 96 ? -3.542 -2.231 4.474 1.00 94.25 96 ASN A O 1
ATOM 737 N N . MET A 1 97 ? -2.715 -2.817 2.482 1.00 94.31 97 MET A N 1
ATOM 738 C CA . MET A 1 97 ? -3.631 -3.949 2.373 1.00 94.31 97 MET A CA 1
ATOM 739 C C . MET A 1 97 ? -3.375 -5.023 3.437 1.00 94.31 97 MET A C 1
ATOM 741 O O . MET A 1 97 ? -4.336 -5.575 3.966 1.00 94.31 97 MET A O 1
ATOM 745 N N . ALA A 1 98 ? -2.123 -5.297 3.816 1.00 95.75 98 ALA A N 1
ATOM 746 C CA . ALA A 1 98 ? -1.819 -6.199 4.929 1.00 95.75 98 ALA A CA 1
ATOM 747 C C . ALA A 1 98 ? -2.418 -5.686 6.250 1.00 95.75 98 ALA A C 1
ATOM 749 O O . ALA A 1 98 ? -3.071 -6.443 6.972 1.00 95.75 98 ALA A O 1
ATOM 750 N N . GLY A 1 99 ? -2.300 -4.384 6.526 1.00 97.19 99 GLY A N 1
ATOM 751 C CA . GLY A 1 99 ? -2.968 -3.760 7.670 1.00 97.19 99 GLY A CA 1
ATOM 752 C C . GLY A 1 99 ? -4.498 -3.842 7.595 1.00 97.19 99 GLY A C 1
ATOM 753 O O . GLY A 1 99 ? -5.158 -4.128 8.595 1.00 97.19 99 GLY A O 1
ATOM 754 N N . HIS A 1 100 ? -5.089 -3.652 6.412 1.00 96.81 100 HIS A N 1
ATOM 755 C CA . HIS A 1 100 ? -6.530 -3.815 6.201 1.00 96.81 100 HIS A CA 1
ATOM 756 C C . HIS A 1 100 ? -7.000 -5.267 6.363 1.00 96.81 100 HIS A C 1
ATOM 758 O O . HIS A 1 100 ? -8.082 -5.494 6.907 1.00 96.81 100 HIS A O 1
ATOM 764 N N . LYS A 1 101 ? -6.187 -6.249 5.959 1.00 97.19 101 LYS A N 1
ATOM 765 C CA . LYS A 1 101 ? -6.439 -7.674 6.210 1.00 97.19 101 LYS A CA 1
ATOM 766 C C . LYS A 1 101 ? -6.468 -7.950 7.718 1.00 97.19 101 LYS A C 1
ATOM 768 O O . LYS A 1 101 ? -7.438 -8.540 8.185 1.00 97.19 101 LYS A O 1
ATOM 773 N N . LEU A 1 102 ? -5.522 -7.411 8.496 1.00 97.94 102 LEU A N 1
ATOM 774 C CA . LEU A 1 102 ? -5.531 -7.528 9.963 1.00 97.94 102 LEU A CA 1
ATOM 775 C C . LEU A 1 102 ? -6.774 -6.879 10.604 1.00 97.94 102 LEU A C 1
ATOM 777 O O . LEU A 1 102 ? -7.376 -7.449 11.516 1.00 97.94 102 LEU A O 1
ATOM 781 N N . PHE A 1 103 ? -7.205 -5.713 10.106 1.00 98.00 103 PHE A N 1
ATOM 782 C CA . PHE A 1 103 ? -8.480 -5.101 10.505 1.00 98.00 103 PHE A CA 1
ATOM 783 C C . PHE A 1 103 ? -9.657 -6.045 10.255 1.00 98.00 103 PHE A C 1
ATOM 785 O O . PHE A 1 103 ? -10.454 -6.298 11.157 1.00 98.00 103 PHE A O 1
ATOM 792 N N . ALA A 1 104 ? -9.771 -6.565 9.033 1.00 97.75 104 ALA A N 1
ATOM 793 C CA . ALA A 1 104 ? -10.878 -7.422 8.635 1.00 97.75 104 ALA A CA 1
ATOM 794 C C . ALA A 1 104 ? -10.913 -8.722 9.451 1.00 97.75 104 ALA A C 1
ATOM 796 O O . ALA A 1 104 ? -11.983 -9.114 9.912 1.00 97.75 104 ALA A O 1
ATOM 797 N N . GLU A 1 105 ? -9.760 -9.346 9.698 1.00 98.38 105 GLU A N 1
ATOM 798 C CA . GLU A 1 105 ? -9.633 -10.520 10.569 1.00 98.38 105 GLU A CA 1
ATOM 799 C C . GLU A 1 105 ? -10.078 -10.210 12.007 1.00 98.38 105 GLU A C 1
ATOM 801 O O . GLU A 1 105 ? -10.854 -10.968 12.594 1.00 98.38 105 GLU A O 1
ATOM 806 N N . THR A 1 106 ? -9.659 -9.063 12.554 1.00 98.50 106 THR A N 1
ATOM 807 C CA . THR A 1 106 ? -10.023 -8.623 13.913 1.00 98.50 106 THR A CA 1
ATOM 808 C C . THR A 1 106 ? -11.525 -8.362 14.042 1.00 98.50 106 THR A C 1
ATOM 810 O O . THR A 1 106 ? -12.160 -8.793 15.007 1.00 98.50 106 THR A O 1
ATOM 813 N N . ILE A 1 107 ? -12.121 -7.689 13.055 1.00 98.31 107 ILE A N 1
ATOM 814 C CA . ILE A 1 107 ? -13.558 -7.394 13.016 1.00 98.31 107 ILE A CA 1
ATOM 815 C C . ILE A 1 107 ? -14.368 -8.682 12.838 1.00 98.31 107 ILE A C 1
ATOM 817 O O . ILE A 1 107 ? -15.344 -8.902 13.555 1.00 98.31 107 ILE A O 1
ATOM 821 N N . ALA A 1 108 ? -13.952 -9.562 11.925 1.00 98.00 108 ALA A N 1
ATOM 822 C CA . ALA A 1 108 ? -14.607 -10.846 11.701 1.00 98.00 108 ALA A CA 1
ATOM 823 C C . ALA A 1 108 ? -14.579 -11.718 12.962 1.00 98.00 108 ALA A C 1
ATOM 825 O O . ALA A 1 108 ? -15.595 -12.325 13.309 1.00 98.00 108 ALA A O 1
ATOM 826 N N . HIS A 1 109 ? -13.454 -11.741 13.682 1.00 98.06 109 HIS A N 1
ATOM 827 C CA . HIS A 1 109 ? -13.356 -12.437 14.959 1.00 98.06 109 HIS A CA 1
ATOM 828 C C . HIS A 1 109 ? -14.307 -11.850 16.004 1.00 98.06 109 HIS A C 1
ATOM 830 O O . HIS A 1 109 ? -15.048 -12.602 16.632 1.00 98.06 109 HIS A O 1
ATOM 836 N N . ALA A 1 110 ? -14.351 -10.523 16.142 1.00 97.75 110 ALA A N 1
ATOM 837 C CA . ALA A 1 110 ? -15.243 -9.855 17.086 1.00 97.75 110 ALA A CA 1
ATOM 838 C C . ALA A 1 110 ? -16.725 -10.179 16.818 1.00 97.75 110 ALA A C 1
ATOM 840 O O . ALA A 1 110 ? -17.475 -10.455 17.748 1.00 97.75 110 ALA A O 1
ATOM 841 N N . ILE A 1 111 ? -17.140 -10.199 15.548 1.00 96.69 111 ILE A N 1
ATOM 842 C CA . ILE A 1 111 ? -18.531 -10.478 15.162 1.00 96.69 111 ILE A CA 1
ATOM 843 C C . ILE A 1 111 ? -18.879 -11.965 15.311 1.00 96.69 111 ILE A C 1
ATOM 845 O O . ILE A 1 111 ? -19.984 -12.310 15.718 1.00 96.69 111 ILE A O 1
ATOM 849 N N . THR A 1 112 ? -17.966 -12.863 14.935 1.00 96.62 112 THR A N 1
ATOM 850 C CA . THR A 1 112 ? -18.299 -14.287 14.745 1.00 96.62 112 THR A CA 1
ATOM 851 C C . THR A 1 112 ? -17.760 -15.216 15.830 1.00 96.62 112 THR A C 1
ATOM 853 O O . THR A 1 112 ? -18.110 -16.397 15.835 1.00 96.62 112 THR A O 1
ATOM 856 N N . GLY A 1 113 ? -16.857 -14.733 16.685 1.00 96.38 113 GLY A N 1
ATOM 857 C CA . GLY A 1 113 ? -16.080 -15.541 17.628 1.00 96.38 113 GLY A CA 1
ATOM 858 C C . GLY A 1 113 ? -15.072 -16.492 16.968 1.00 96.38 113 GLY A C 1
ATOM 859 O O . GLY A 1 113 ? -14.409 -17.257 17.665 1.00 96.38 113 GLY A O 1
ATOM 860 N N . ARG A 1 114 ? -14.945 -16.483 15.633 1.00 96.94 114 ARG A N 1
ATOM 861 C CA . ARG A 1 114 ? -14.074 -17.393 14.878 1.00 96.94 114 ARG A CA 1
ATOM 862 C C . ARG A 1 114 ? -12.827 -16.676 14.397 1.00 96.94 114 ARG A C 1
ATOM 864 O O . ARG A 1 114 ? -12.894 -15.562 13.894 1.00 96.94 114 ARG A O 1
ATOM 871 N N . THR A 1 115 ? -11.681 -17.327 14.537 1.00 95.25 115 THR A N 1
ATOM 872 C CA . THR A 1 115 ? -10.446 -16.866 13.901 1.00 95.25 115 THR A CA 1
ATOM 873 C C . THR A 1 115 ? -10.522 -17.148 12.405 1.00 95.25 115 THR A C 1
ATOM 875 O O . THR A 1 115 ? -10.848 -18.262 11.994 1.00 95.25 115 THR A O 1
ATOM 878 N N . VAL A 1 116 ? -10.217 -16.137 11.601 1.00 95.25 116 VAL A N 1
ATOM 879 C CA . VAL A 1 116 ? -10.089 -16.234 10.144 1.00 95.25 116 VAL A CA 1
ATOM 880 C C . VAL A 1 116 ? -8.706 -15.739 9.742 1.00 95.25 116 VAL A C 1
ATOM 882 O O . VAL A 1 116 ? -8.091 -14.982 10.490 1.00 95.25 116 VAL A O 1
ATOM 885 N N . SER A 1 117 ? -8.221 -16.165 8.576 1.00 94.88 117 SER A N 1
ATOM 886 C CA . SER A 1 117 ? -7.011 -15.600 7.987 1.00 94.88 117 SER A CA 1
ATOM 887 C C . SER A 1 117 ? -7.241 -15.233 6.528 1.00 94.88 117 SER A C 1
ATOM 889 O O . SER A 1 117 ? -7.819 -16.006 5.766 1.00 94.88 117 SER A O 1
ATOM 891 N N . LEU A 1 118 ? -6.778 -14.044 6.164 1.00 94.88 118 LEU A N 1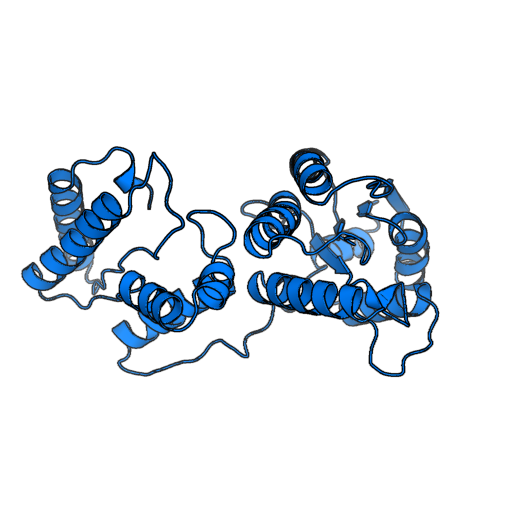
ATOM 892 C CA . LEU A 1 118 ? -6.771 -13.470 4.826 1.00 94.88 118 LEU A CA 1
ATOM 893 C C . LEU A 1 118 ? -5.358 -13.461 4.226 1.00 94.88 118 LEU A C 1
ATOM 895 O O . LEU A 1 118 ? -5.137 -12.824 3.200 1.00 94.88 118 LEU A O 1
ATOM 899 N N . ARG A 1 119 ? -4.399 -14.168 4.842 1.00 89.06 119 ARG A N 1
ATOM 900 C CA . ARG A 1 119 ? -3.007 -14.250 4.371 1.00 89.06 119 ARG A CA 1
ATOM 901 C C . ARG A 1 119 ? -2.905 -14.718 2.920 1.00 89.06 119 ARG A C 1
ATOM 903 O O . ARG A 1 119 ? -2.111 -14.171 2.166 1.00 89.06 119 ARG A O 1
ATOM 910 N N . ASP A 1 120 ? -3.731 -15.689 2.541 1.00 88.50 120 ASP A N 1
ATOM 911 C CA . ASP A 1 120 ? -3.713 -16.292 1.203 1.00 88.50 120 ASP A CA 1
ATOM 912 C C . ASP A 1 120 ? -4.618 -15.552 0.202 1.00 88.50 120 ASP A C 1
ATOM 914 O O . ASP A 1 120 ? -4.750 -15.960 -0.953 1.00 88.50 120 ASP A O 1
ATOM 918 N N . VAL A 1 121 ? -5.258 -14.456 0.627 1.00 88.06 121 VAL A N 1
ATOM 919 C CA . VAL A 1 121 ? -6.002 -13.578 -0.279 1.00 88.06 121 VAL A CA 1
ATOM 920 C C . VAL A 1 121 ? -4.989 -12.689 -0.985 1.00 88.06 121 VAL A C 1
ATOM 922 O O . VAL A 1 121 ? -4.419 -11.790 -0.371 1.00 88.06 121 VAL A O 1
ATOM 925 N N . GLY A 1 122 ? -4.738 -12.970 -2.261 1.00 80.81 122 GLY A N 1
ATOM 926 C CA . GLY A 1 122 ? -3.884 -12.147 -3.115 1.00 80.81 122 GLY A CA 1
ATOM 927 C C . GLY A 1 122 ? -4.586 -10.891 -3.653 1.00 80.81 122 GLY A C 1
ATOM 928 O O . GLY A 1 122 ? -5.751 -10.644 -3.322 1.00 80.81 122 GLY A O 1
ATOM 929 N N . PRO A 1 123 ? -3.903 -10.137 -4.531 1.00 80.50 123 PRO A N 1
ATOM 930 C CA . PRO A 1 123 ? -4.440 -8.919 -5.120 1.00 80.50 123 PRO A CA 1
ATOM 931 C C . PRO A 1 123 ? -5.661 -9.182 -6.010 1.00 80.50 123 PRO A C 1
ATOM 933 O O . PRO A 1 123 ? -5.874 -10.313 -6.462 1.00 80.50 123 PRO A O 1
ATOM 936 N N . PRO A 1 124 ? -6.466 -8.143 -6.312 1.00 73.75 124 PRO A N 1
ATOM 937 C CA . PRO A 1 124 ? -7.599 -8.263 -7.224 1.00 73.75 124 PRO A CA 1
ATOM 938 C C . PRO A 1 124 ? -7.205 -8.908 -8.562 1.00 73.75 124 PRO A C 1
ATOM 940 O O . PRO A 1 124 ? -6.172 -8.580 -9.143 1.00 73.75 124 PRO A O 1
ATOM 943 N N . ALA A 1 125 ? -8.064 -9.785 -9.092 1.00 70.56 125 ALA A N 1
ATOM 944 C CA . ALA A 1 125 ? -7.769 -10.679 -10.222 1.00 70.56 125 ALA A CA 1
ATOM 945 C C . ALA A 1 125 ? -7.554 -9.999 -11.598 1.00 70.56 125 ALA A C 1
ATOM 947 O O . ALA A 1 125 ? -7.547 -10.670 -12.627 1.00 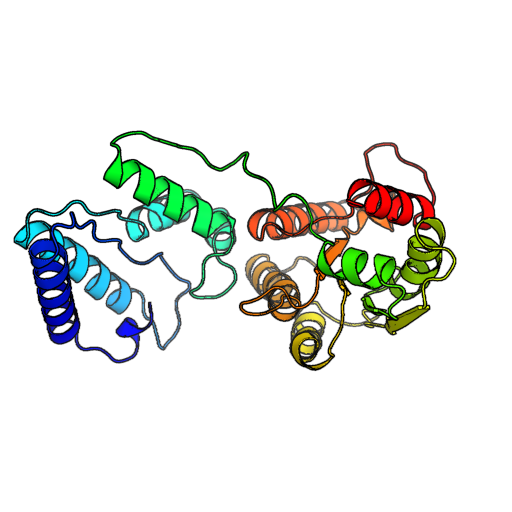70.56 125 ALA A O 1
ATOM 948 N N . SER A 1 126 ? -7.416 -8.673 -11.671 1.00 82.50 126 SER A N 1
ATOM 949 C CA . SER A 1 126 ? -7.264 -7.934 -12.934 1.00 82.50 126 SER A CA 1
ATOM 950 C C . SER A 1 126 ? -6.519 -6.606 -12.728 1.00 82.50 126 SER A C 1
ATOM 952 O O . SER A 1 126 ? -7.110 -5.532 -12.869 1.00 82.50 126 SER A O 1
ATOM 954 N N . PRO A 1 127 ? -5.214 -6.646 -12.414 1.00 86.62 127 PRO A N 1
ATOM 955 C CA . PRO A 1 127 ? -4.437 -5.451 -12.075 1.00 86.62 127 PRO A CA 1
ATOM 956 C C . PRO A 1 127 ? -4.232 -4.476 -13.236 1.00 86.62 127 PRO A C 1
ATOM 958 O O . PRO A 1 127 ? -3.767 -3.366 -13.014 1.00 86.62 127 PRO A O 1
ATOM 961 N N . LEU A 1 128 ? -4.562 -4.899 -14.460 1.00 93.88 128 LEU A N 1
ATOM 962 C CA . LEU A 1 128 ? -4.441 -4.121 -15.694 1.00 93.88 128 LEU A CA 1
ATOM 963 C C . LEU A 1 128 ? -5.798 -3.886 -16.379 1.00 93.88 128 LEU A C 1
ATOM 965 O O . LEU A 1 128 ? -5.876 -3.737 -17.602 1.00 93.88 128 LEU A O 1
ATOM 969 N N . SER A 1 129 ? -6.891 -3.954 -15.613 1.00 93.25 129 SER A N 1
ATOM 970 C CA . SER A 1 129 ? -8.249 -3.897 -16.165 1.00 93.25 129 SER A CA 1
ATOM 971 C C . SER A 1 129 ? -8.523 -2.597 -16.929 1.00 93.25 129 SER A C 1
ATOM 973 O O . SER A 1 129 ? -9.093 -2.653 -18.022 1.00 93.25 129 SER A O 1
ATOM 975 N N . HIS A 1 130 ? -8.067 -1.447 -16.420 1.00 94.69 130 HIS A N 1
ATOM 976 C CA . HIS A 1 130 ? -8.241 -0.148 -17.078 1.00 94.69 130 HIS A CA 1
ATOM 977 C C . HIS A 1 130 ? -7.464 -0.082 -18.397 1.00 94.69 130 HIS A C 1
ATOM 979 O O . HIS A 1 130 ? -8.014 0.249 -19.451 1.00 94.69 130 HIS A O 1
ATOM 985 N N . THR A 1 131 ? -6.198 -0.489 -18.363 1.00 96.50 131 THR A N 1
ATOM 986 C CA . THR A 1 131 ? -5.292 -0.522 -19.513 1.00 96.50 131 THR A CA 1
ATOM 987 C C . THR A 1 131 ? -5.856 -1.412 -20.615 1.00 96.50 131 THR A C 1
ATOM 989 O O . THR A 1 131 ? -5.959 -0.987 -21.770 1.00 96.50 131 THR A O 1
ATOM 992 N N . PHE A 1 132 ? -6.282 -2.634 -20.280 1.00 96.56 132 PHE A N 1
ATOM 993 C CA . PHE A 1 132 ? -6.845 -3.555 -21.266 1.00 96.56 132 PHE A CA 1
ATOM 994 C C . PHE A 1 132 ? -8.206 -3.110 -21.796 1.00 96.56 132 PHE A C 1
ATOM 996 O O . PHE A 1 132 ? -8.466 -3.292 -22.988 1.00 96.56 132 PHE A O 1
ATOM 1003 N N . ALA A 1 133 ? -9.048 -2.474 -20.977 1.00 96.12 133 ALA A N 1
ATOM 1004 C CA . ALA A 1 133 ? -10.304 -1.903 -21.451 1.00 96.12 133 ALA A CA 1
ATOM 1005 C C . ALA A 1 133 ? -10.066 -0.846 -22.544 1.00 96.12 133 ALA A C 1
ATOM 1007 O O . ALA A 1 133 ? -10.696 -0.903 -23.605 1.00 96.12 133 ALA A O 1
ATOM 1008 N N . LYS A 1 134 ? -9.105 0.066 -22.342 1.00 97.50 134 LYS A N 1
ATOM 1009 C CA . LYS A 1 134 ? -8.750 1.087 -23.343 1.00 97.50 134 LYS A CA 1
ATOM 1010 C C . LYS A 1 134 ? -8.147 0.482 -24.608 1.00 97.50 134 LYS A C 1
ATOM 1012 O O . LYS A 1 134 ? -8.551 0.855 -25.711 1.00 97.50 134 LYS A O 1
ATOM 1017 N N . LEU A 1 135 ? -7.240 -0.486 -24.465 1.00 97.50 135 LEU A N 1
ATOM 1018 C CA . LEU A 1 135 ? -6.632 -1.185 -25.603 1.00 97.50 135 LEU A CA 1
ATOM 1019 C C . LEU A 1 135 ? -7.678 -1.928 -26.444 1.00 97.50 135 LEU A C 1
ATOM 1021 O O . LEU A 1 135 ? -7.680 -1.808 -27.670 1.00 97.50 135 LEU A O 1
ATOM 1025 N N . LYS A 1 136 ? -8.617 -2.632 -25.802 1.00 96.88 136 LYS A N 1
ATOM 1026 C CA . LYS A 1 136 ? -9.729 -3.323 -26.474 1.00 96.88 136 LYS A CA 1
ATOM 1027 C C . LYS A 1 136 ? -10.659 -2.354 -27.206 1.00 96.88 136 LYS A C 1
ATOM 1029 O O . LYS A 1 136 ? -11.160 -2.683 -28.278 1.00 96.88 136 LYS A O 1
ATOM 1034 N N . ALA A 1 137 ? -10.853 -1.155 -26.661 1.00 97.69 137 ALA A N 1
ATOM 1035 C CA . ALA A 1 137 ? -11.606 -0.081 -27.302 1.00 97.69 137 ALA A CA 1
ATOM 1036 C C . ALA A 1 137 ? -10.828 0.644 -28.423 1.00 97.69 137 ALA A C 1
ATOM 1038 O O . ALA A 1 137 ? -11.364 1.567 -29.033 1.00 97.69 137 ALA A O 1
ATOM 1039 N N . GLY A 1 138 ? -9.573 0.263 -28.697 1.00 97.38 138 GLY A N 1
ATOM 1040 C CA . GLY A 1 138 ? -8.722 0.919 -29.693 1.00 97.38 138 GLY A CA 1
ATOM 1041 C C . GLY A 1 138 ? -8.301 2.340 -29.306 1.00 97.38 138 GLY A C 1
ATOM 1042 O O . GLY A 1 138 ? -7.910 3.121 -30.172 1.00 97.38 138 GLY A O 1
ATOM 1043 N N . GLN A 1 139 ? -8.400 2.695 -28.023 1.00 98.25 139 GLN A N 1
ATOM 1044 C CA . GLN A 1 139 ? -8.010 4.010 -27.528 1.00 98.25 139 GLN A CA 1
ATOM 1045 C C . GLN A 1 139 ? -6.490 4.084 -27.327 1.00 98.25 139 GLN A C 1
ATOM 1047 O O . GLN A 1 139 ? -5.878 3.096 -26.911 1.00 98.25 139 GLN A O 1
ATOM 1052 N N . PRO A 1 140 ? -5.863 5.250 -27.570 1.00 98.06 140 PRO A N 1
ATOM 1053 C CA . PRO A 1 140 ? -4.478 5.452 -27.183 1.00 98.06 140 PRO A CA 1
ATOM 1054 C C . PRO A 1 140 ? -4.348 5.399 -25.657 1.00 98.06 140 PRO A C 1
ATOM 1056 O O . PRO A 1 140 ? -5.214 5.907 -24.936 1.00 98.06 140 PRO A O 1
ATOM 1059 N N . ILE A 1 141 ? -3.246 4.825 -25.177 1.00 98.31 141 ILE A N 1
ATOM 1060 C CA . ILE A 1 141 ? -2.924 4.795 -23.748 1.00 98.31 141 ILE A CA 1
ATOM 1061 C C . ILE A 1 141 ? -1.678 5.623 -23.437 1.00 98.31 141 ILE A C 1
ATOM 1063 O O . ILE A 1 141 ? -0.747 5.707 -24.244 1.00 98.31 141 ILE A O 1
ATOM 1067 N N . GLN A 1 142 ? -1.662 6.230 -22.254 1.00 98.50 142 GLN A N 1
ATOM 1068 C CA . GLN A 1 142 ? -0.510 6.939 -21.704 1.00 98.50 142 GLN A CA 1
ATOM 1069 C C . GLN A 1 142 ? 0.169 6.075 -20.643 1.00 98.50 142 GLN A C 1
ATOM 1071 O O . GLN A 1 142 ? -0.464 5.674 -19.673 1.00 98.50 142 GLN A O 1
ATOM 1076 N N . VAL A 1 143 ? 1.459 5.804 -20.805 1.00 98.69 143 VAL A N 1
ATOM 1077 C CA . VAL A 1 143 ? 2.231 4.980 -19.869 1.00 98.69 143 VAL A CA 1
ATOM 1078 C C . VAL A 1 143 ? 3.327 5.823 -19.241 1.00 98.69 143 VAL A C 1
ATOM 1080 O O . VAL A 1 143 ? 4.093 6.464 -19.955 1.00 98.69 143 VAL A O 1
ATOM 1083 N N . LEU A 1 144 ? 3.425 5.805 -17.916 1.00 98.75 144 LEU A N 1
ATOM 1084 C CA . LEU A 1 144 ? 4.592 6.286 -17.183 1.00 98.75 144 LEU A CA 1
ATOM 1085 C C . LEU A 1 144 ? 5.415 5.071 -16.763 1.00 98.75 144 LEU A C 1
ATOM 1087 O O . LEU A 1 144 ? 4.889 4.188 -16.094 1.00 98.75 144 LEU A O 1
ATOM 1091 N N . ALA A 1 145 ? 6.685 4.998 -17.147 1.00 98.69 145 ALA A N 1
ATOM 1092 C CA . ALA A 1 145 ? 7.486 3.808 -16.873 1.00 98.69 145 ALA A CA 1
ATOM 1093 C C . ALA A 1 145 ? 8.922 4.148 -16.490 1.00 98.69 145 ALA A C 1
ATOM 1095 O O . ALA A 1 145 ? 9.556 4.987 -17.127 1.00 98.69 145 ALA A O 1
ATOM 1096 N N . MET A 1 146 ? 9.437 3.468 -15.468 1.00 98.62 146 MET A N 1
ATOM 1097 C CA . MET A 1 146 ? 10.865 3.465 -15.159 1.00 98.62 146 MET A CA 1
ATOM 1098 C C . MET A 1 146 ? 11.633 2.545 -16.129 1.00 98.62 146 MET A C 1
ATOM 1100 O O . MET A 1 146 ? 11.084 1.533 -16.585 1.00 98.62 146 MET A O 1
ATOM 1104 N N . PRO A 1 147 ? 12.906 2.848 -16.443 1.00 97.94 147 PRO A N 1
ATOM 1105 C CA . PRO A 1 147 ? 13.755 1.964 -17.227 1.00 97.94 147 PRO A CA 1
ATOM 1106 C C . PRO A 1 147 ? 13.906 0.559 -16.627 1.00 97.94 147 PRO A C 1
ATOM 1108 O O . PRO A 1 147 ? 13.873 0.400 -15.408 1.00 97.94 147 PRO A O 1
ATOM 1111 N N . PRO A 1 148 ? 14.113 -0.472 -17.466 1.00 97.50 148 PRO A N 1
ATOM 1112 C CA . PRO A 1 148 ? 14.116 -0.432 -18.935 1.00 97.50 148 PRO A CA 1
ATOM 1113 C C . PRO A 1 148 ? 12.706 -0.564 -19.553 1.00 97.50 148 PRO A C 1
ATOM 1115 O O . PRO A 1 148 ? 12.570 -0.792 -20.756 1.00 97.50 148 PRO A O 1
ATOM 1118 N N . TYR A 1 149 ? 11.643 -0.504 -18.745 1.00 98.56 149 TYR A N 1
ATOM 1119 C CA . TYR A 1 149 ? 10.275 -0.781 -19.194 1.00 98.56 149 TYR A CA 1
ATOM 1120 C C . TYR A 1 149 ? 9.684 0.332 -20.057 1.00 98.56 149 TYR A C 1
ATOM 1122 O O . TYR A 1 149 ? 8.810 0.061 -20.878 1.00 98.56 149 TYR A O 1
ATOM 1130 N N . ASP A 1 150 ? 10.198 1.553 -19.937 1.00 98.50 150 ASP A N 1
ATOM 1131 C CA . ASP A 1 150 ? 9.884 2.678 -20.817 1.00 98.50 150 ASP A CA 1
ATOM 1132 C C . ASP A 1 150 ? 10.170 2.386 -22.298 1.00 98.50 150 ASP A C 1
ATOM 1134 O O . ASP A 1 150 ? 9.386 2.758 -23.171 1.00 98.50 150 ASP A O 1
ATOM 1138 N N . ALA A 1 151 ? 11.234 1.645 -22.595 1.00 98.38 151 ALA A N 1
ATOM 1139 C CA . ALA A 1 151 ? 11.546 1.211 -23.954 1.00 98.38 151 ALA A CA 1
ATOM 1140 C C . ALA A 1 151 ? 10.783 -0.059 -24.381 1.00 98.38 151 ALA A C 1
ATOM 1142 O O . ALA A 1 151 ? 10.597 -0.302 -25.575 1.00 98.38 151 ALA A O 1
ATOM 1143 N N . LEU A 1 152 ? 10.356 -0.892 -23.426 1.00 98.56 152 LEU A N 1
ATOM 1144 C CA . LEU A 1 152 ? 9.854 -2.245 -23.700 1.00 98.56 152 LEU A CA 1
ATOM 1145 C C . LEU A 1 152 ? 8.330 -2.371 -23.682 1.00 98.56 152 LEU A C 1
ATOM 1147 O O . LEU A 1 152 ? 7.793 -3.302 -24.284 1.00 98.56 152 LEU A O 1
ATOM 1151 N N . ILE A 1 153 ? 7.616 -1.460 -23.023 1.00 98.56 153 ILE A N 1
ATOM 1152 C CA . ILE A 1 153 ? 6.169 -1.597 -22.842 1.00 98.56 153 ILE A CA 1
ATOM 1153 C C . ILE A 1 153 ? 5.392 -1.502 -24.159 1.00 98.56 153 ILE A C 1
ATOM 1155 O O . ILE A 1 153 ? 4.470 -2.284 -24.382 1.00 98.56 153 ILE A O 1
ATOM 1159 N N . THR A 1 154 ? 5.794 -0.613 -25.071 1.00 98.69 154 THR A N 1
ATOM 1160 C CA . THR A 1 154 ? 5.159 -0.480 -26.391 1.00 98.69 154 THR A CA 1
ATOM 1161 C C . THR A 1 154 ? 5.242 -1.774 -27.207 1.00 98.69 154 THR A C 1
ATOM 1163 O O . THR A 1 154 ? 4.183 -2.303 -27.555 1.00 98.69 154 THR A O 1
ATOM 1166 N N . PRO A 1 155 ? 6.437 -2.340 -27.494 1.00 98.50 155 PRO A N 1
ATOM 1167 C CA . PRO A 1 155 ? 6.512 -3.591 -28.243 1.00 98.50 155 PRO A CA 1
ATOM 1168 C C . PRO A 1 155 ? 5.863 -4.769 -27.502 1.00 98.50 155 PRO A C 1
ATOM 1170 O O . PRO A 1 155 ? 5.309 -5.650 -28.156 1.00 98.50 155 PRO A O 1
ATOM 1173 N N . ALA A 1 156 ? 5.872 -4.791 -26.163 1.00 98.38 156 ALA A N 1
ATOM 1174 C CA . ALA A 1 156 ? 5.208 -5.845 -25.396 1.00 98.38 156 ALA A CA 1
ATOM 1175 C C . ALA A 1 156 ? 3.677 -5.800 -25.546 1.00 98.38 156 ALA A C 1
ATOM 1177 O O . ALA A 1 156 ? 3.055 -6.819 -25.844 1.00 98.38 156 ALA A O 1
ATOM 1178 N N . LEU A 1 157 ? 3.061 -4.619 -25.425 1.00 98.25 157 LEU A N 1
ATOM 1179 C CA . LEU A 1 157 ? 1.618 -4.453 -25.625 1.00 98.25 157 LEU A CA 1
ATOM 1180 C C . LEU A 1 157 ? 1.196 -4.700 -27.075 1.00 98.25 157 LEU A C 1
ATOM 1182 O O . LEU A 1 157 ? 0.134 -5.273 -27.309 1.00 98.25 157 LEU A O 1
ATOM 1186 N N . GLN A 1 158 ? 2.028 -4.330 -28.051 1.00 98.38 158 GLN A N 1
ATOM 1187 C CA . GLN A 1 158 ? 1.744 -4.556 -29.471 1.00 98.38 158 GLN A CA 1
ATOM 1188 C C . GLN A 1 158 ? 1.736 -6.038 -29.870 1.00 98.38 158 GLN A C 1
ATOM 1190 O O . GLN A 1 158 ? 1.119 -6.390 -30.872 1.00 98.38 158 GLN A O 1
ATOM 1195 N N . ARG A 1 159 ? 2.335 -6.932 -29.075 1.00 97.88 159 ARG A N 1
ATOM 1196 C CA . ARG A 1 159 ? 2.177 -8.383 -29.278 1.00 97.88 159 ARG A CA 1
ATOM 1197 C C . ARG A 1 159 ? 0.763 -8.870 -28.971 1.00 97.88 159 ARG A C 1
ATOM 1199 O O . ARG A 1 159 ? 0.298 -9.799 -29.620 1.00 97.88 159 ARG A O 1
ATOM 1206 N N . LEU A 1 160 ? 0.084 -8.237 -28.013 1.00 96.56 160 LEU A N 1
ATOM 1207 C CA . LEU A 1 160 ? -1.300 -8.555 -27.643 1.00 96.56 160 LEU A CA 1
ATOM 1208 C C . LEU A 1 160 ? -2.306 -7.750 -28.475 1.00 96.56 160 LEU A C 1
ATOM 1210 O O . LEU A 1 160 ? -3.345 -8.262 -28.883 1.00 96.56 160 LEU A O 1
ATOM 1214 N N . TYR A 1 161 ? -1.973 -6.492 -28.766 1.00 97.75 161 TYR A N 1
ATOM 1215 C CA . TYR A 1 161 ? -2.806 -5.547 -29.504 1.00 97.75 161 TYR A CA 1
ATOM 1216 C C . TYR A 1 161 ? -1.977 -4.884 -30.620 1.00 97.75 161 TYR A C 1
ATOM 1218 O O . TYR A 1 161 ? -1.478 -3.775 -30.431 1.00 97.75 161 TYR A O 1
ATOM 1226 N N . PRO A 1 162 ? -1.851 -5.498 -31.816 1.00 97.88 162 PRO A N 1
ATOM 1227 C CA . PRO A 1 162 ? -0.954 -5.021 -32.883 1.00 97.88 162 PRO A CA 1
ATOM 1228 C C . PRO A 1 162 ? -1.181 -3.583 -33.365 1.00 97.88 162 PRO A C 1
ATOM 1230 O O . PRO A 1 162 ? -0.292 -2.978 -33.954 1.00 97.88 162 PRO A O 1
ATOM 1233 N N . LYS A 1 163 ? -2.374 -3.027 -33.124 1.00 97.56 163 LYS A N 1
ATOM 1234 C CA . LYS A 1 163 ? -2.746 -1.649 -33.484 1.00 97.56 163 LYS A CA 1
ATOM 1235 C C . LYS A 1 163 ? -2.671 -0.669 -32.304 1.00 97.56 163 LYS A C 1
ATOM 1237 O O . LYS A 1 163 ? -3.141 0.457 -32.434 1.00 97.56 163 LYS A O 1
ATOM 1242 N N . ALA A 1 164 ? -2.138 -1.088 -31.155 1.00 98.12 164 ALA A N 1
ATOM 1243 C CA . ALA A 1 164 ? -2.061 -0.251 -29.965 1.00 98.12 164 ALA A CA 1
ATOM 1244 C C . ALA A 1 164 ? -1.219 1.006 -30.220 1.00 98.12 164 ALA A C 1
ATOM 1246 O O . ALA A 1 164 ? -0.078 0.932 -30.688 1.00 98.12 164 ALA A O 1
ATOM 1247 N N . VAL A 1 165 ? -1.784 2.156 -29.851 1.00 98.38 165 VAL A N 1
ATOM 1248 C CA . VAL A 1 165 ? -1.088 3.443 -29.820 1.00 98.38 165 VAL A CA 1
ATOM 1249 C C . VAL A 1 165 ? -0.693 3.715 -28.374 1.00 98.38 165 VAL A C 1
ATOM 1251 O O . VAL A 1 165 ? -1.541 4.006 -27.532 1.00 98.38 165 VAL A O 1
ATOM 1254 N N . VAL A 1 166 ? 0.600 3.595 -28.083 1.00 98.56 166 VAL A N 1
ATOM 1255 C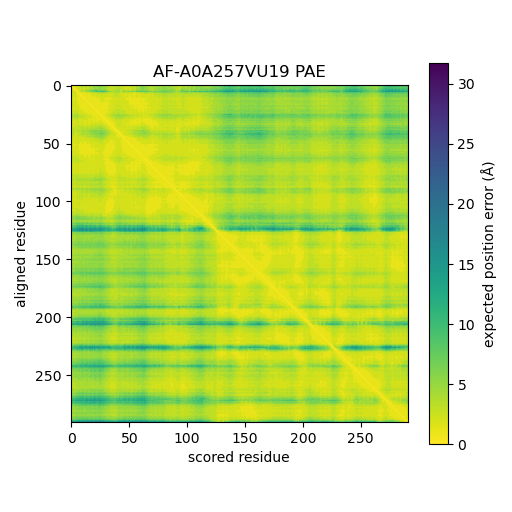 CA . VAL A 1 166 ? 1.145 3.732 -26.728 1.00 98.56 166 VAL A CA 1
ATOM 1256 C C . VAL A 1 166 ? 2.025 4.975 -26.677 1.00 98.56 166 VAL A C 1
ATOM 1258 O O . VAL A 1 166 ? 3.030 5.061 -27.382 1.00 98.56 166 VAL A O 1
ATOM 1261 N N . LYS A 1 167 ? 1.651 5.947 -25.843 1.00 98.56 167 LYS A N 1
ATOM 1262 C CA . LYS A 1 167 ? 2.476 7.121 -25.551 1.00 98.56 167 LYS A CA 1
ATOM 1263 C C . LYS A 1 167 ? 3.210 6.887 -24.238 1.00 98.56 167 LYS A C 1
ATOM 1265 O O . LYS A 1 167 ? 2.590 6.924 -23.178 1.00 98.56 167 LYS A O 1
ATOM 1270 N N . VAL A 1 168 ? 4.520 6.677 -24.312 1.00 98.69 168 VAL A N 1
ATOM 1271 C CA . VAL A 1 168 ? 5.350 6.459 -23.124 1.00 98.69 168 VAL A CA 1
ATOM 1272 C C . VAL A 1 168 ? 5.993 7.766 -22.670 1.00 98.69 168 VAL A C 1
ATOM 1274 O O . VAL A 1 168 ? 6.627 8.464 -23.459 1.00 98.69 168 VAL A O 1
ATOM 1277 N N . THR A 1 169 ? 5.846 8.071 -21.385 1.00 98.56 169 THR A N 1
ATOM 1278 C CA . THR A 1 169 ? 6.617 9.081 -20.664 1.00 98.56 169 THR A CA 1
ATOM 1279 C C . THR A 1 169 ? 7.675 8.353 -19.832 1.00 98.56 169 THR A C 1
ATOM 1281 O O . THR A 1 169 ? 7.308 7.623 -18.908 1.00 98.56 169 THR A O 1
ATOM 1284 N N . PRO A 1 170 ? 8.973 8.521 -20.131 1.00 98.38 170 PRO A N 1
ATOM 1285 C CA . PRO A 1 170 ? 10.033 7.944 -19.314 1.00 98.38 170 PRO A CA 1
ATOM 1286 C C . PRO A 1 170 ? 10.044 8.532 -17.900 1.00 98.38 170 PRO A C 1
ATOM 1288 O O . PRO A 1 170 ? 9.928 9.747 -17.721 1.00 98.38 170 PRO A O 1
ATOM 1291 N N . TRP A 1 171 ? 10.237 7.673 -16.904 1.00 98.12 171 TRP A N 1
ATOM 1292 C CA . TRP A 1 171 ? 10.491 8.043 -15.517 1.00 98.12 171 TRP A CA 1
ATOM 1293 C C . TRP A 1 171 ? 11.967 7.771 -15.198 1.00 98.12 171 TRP A C 1
ATOM 1295 O O . TRP A 1 171 ? 12.329 6.644 -14.864 1.00 98.12 171 TRP A O 1
ATOM 1305 N N . PRO A 1 172 ? 12.858 8.769 -15.336 1.00 97.19 172 PRO A N 1
ATOM 1306 C CA . PRO A 1 172 ? 14.289 8.548 -15.177 1.00 97.19 172 PRO A CA 1
ATOM 1307 C C . PRO A 1 172 ? 14.628 8.143 -13.740 1.00 97.19 172 PRO A C 1
ATOM 1309 O O . PRO A 1 172 ? 14.089 8.718 -12.797 1.00 97.19 172 PRO A O 1
ATOM 1312 N N . VAL A 1 173 ? 15.567 7.202 -13.595 1.00 97.00 173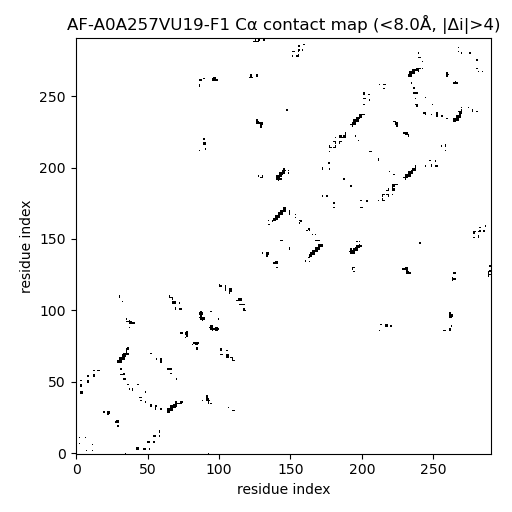 VAL A N 1
ATOM 1313 C CA . VAL A 1 173 ? 16.061 6.704 -12.293 1.00 97.00 173 VAL A CA 1
ATOM 1314 C C . VAL A 1 173 ? 17.575 6.847 -12.115 1.00 97.00 173 VAL A C 1
ATOM 1316 O O . VAL A 1 173 ? 18.075 6.814 -10.995 1.00 97.00 173 VAL A O 1
ATOM 1319 N N . ALA A 1 174 ? 18.319 7.033 -13.209 1.00 95.06 174 ALA A N 1
ATOM 1320 C CA . ALA A 1 174 ? 19.776 7.094 -13.178 1.00 95.06 174 ALA A CA 1
ATOM 1321 C C . ALA A 1 174 ? 20.278 8.242 -12.287 1.00 95.06 174 ALA A C 1
ATOM 1323 O O . ALA A 1 174 ? 19.851 9.388 -12.437 1.00 95.06 174 ALA A O 1
ATOM 1324 N N . GLY A 1 175 ? 21.196 7.918 -11.373 1.00 94.44 175 GLY A N 1
ATOM 1325 C CA . GLY A 1 175 ? 21.816 8.877 -10.456 1.00 94.44 175 GLY A CA 1
ATOM 1326 C C . GLY A 1 175 ? 20.897 9.419 -9.358 1.00 94.44 175 GLY A C 1
ATOM 1327 O O . GLY A 1 175 ? 21.312 10.330 -8.646 1.00 94.44 175 GLY A O 1
ATOM 1328 N N . GLN A 1 176 ? 19.675 8.895 -9.216 1.00 96.25 176 GLN A N 1
ATOM 1329 C CA . GLN A 1 176 ? 18.742 9.325 -8.177 1.00 96.25 176 GLN A CA 1
ATOM 1330 C C . GLN A 1 176 ? 18.792 8.412 -6.956 1.00 96.25 176 GLN A C 1
ATOM 1332 O O . GLN A 1 176 ? 18.939 7.200 -7.077 1.00 96.25 176 GLN A O 1
ATOM 1337 N N . THR A 1 177 ? 18.631 8.996 -5.773 1.00 95.62 177 THR A N 1
ATOM 1338 C CA . THR A 1 177 ? 18.376 8.252 -4.537 1.00 95.62 177 THR A CA 1
ATOM 1339 C C . THR A 1 177 ? 16.907 7.842 -4.442 1.00 95.62 177 THR A C 1
ATOM 1341 O O . THR A 1 177 ? 16.049 8.405 -5.126 1.00 95.62 177 THR A O 1
ATOM 1344 N N . LEU A 1 178 ? 16.584 6.908 -3.544 1.00 95.25 178 LEU A N 1
ATOM 1345 C CA . LEU A 1 178 ? 15.198 6.490 -3.321 1.00 95.25 178 LEU A CA 1
ATOM 1346 C C . LEU A 1 178 ? 14.299 7.661 -2.882 1.00 95.25 178 LEU A C 1
ATOM 1348 O O . LEU A 1 178 ? 13.219 7.837 -3.435 1.00 95.25 178 LEU A O 1
ATOM 1352 N N . ALA A 1 179 ? 14.789 8.541 -2.005 1.00 95.62 179 ALA A N 1
ATOM 1353 C CA . ALA A 1 179 ? 14.093 9.771 -1.622 1.00 95.62 179 ALA A CA 1
ATOM 1354 C C . ALA A 1 179 ? 13.841 10.721 -2.813 1.00 95.62 179 ALA A C 1
ATOM 1356 O O . ALA A 1 179 ? 12.799 11.369 -2.905 1.00 95.62 179 ALA A O 1
ATOM 1357 N N . GLN A 1 180 ? 14.771 10.817 -3.769 1.00 97.19 180 GLN A N 1
ATOM 1358 C CA . GLN A 1 180 ? 14.553 11.617 -4.981 1.00 97.19 180 GLN A CA 1
ATOM 1359 C C . GLN A 1 180 ? 13.493 10.983 -5.892 1.00 97.19 180 GLN A C 1
ATOM 1361 O O . GLN A 1 180 ? 12.656 11.702 -6.448 1.00 97.19 180 GLN A O 1
ATOM 1366 N N . LEU A 1 181 ? 13.476 9.650 -5.985 1.00 97.56 181 LEU A N 1
ATOM 1367 C CA . LEU A 1 181 ? 12.418 8.918 -6.679 1.00 97.56 181 LEU A CA 1
ATOM 1368 C C . LEU A 1 181 ? 11.057 9.144 -6.007 1.00 97.56 181 LEU A C 1
ATOM 1370 O O . LEU A 1 181 ? 10.086 9.441 -6.703 1.00 97.56 181 LEU A O 1
ATOM 1374 N N . GLU A 1 182 ? 10.989 9.117 -4.678 1.00 96.62 182 GLU A N 1
ATOM 1375 C CA . GLU A 1 182 ? 9.785 9.440 -3.902 1.00 96.62 182 GLU A CA 1
ATOM 1376 C C . GLU A 1 182 ? 9.264 10.850 -4.210 1.00 96.62 182 GLU A C 1
ATOM 1378 O O . GLU A 1 182 ? 8.092 11.027 -4.553 1.00 96.62 182 GLU A O 1
ATOM 1383 N N . VAL A 1 183 ? 10.142 11.858 -4.210 1.00 97.25 183 VAL A N 1
ATOM 1384 C CA . VAL A 1 183 ? 9.784 13.234 -4.595 1.00 97.25 183 VAL A CA 1
ATOM 1385 C C . VAL A 1 183 ? 9.267 13.303 -6.034 1.00 97.25 183 VAL A C 1
ATOM 1387 O O . VAL A 1 183 ? 8.304 14.024 -6.311 1.00 97.25 183 VAL A O 1
ATOM 1390 N N . SER A 1 184 ? 9.876 12.561 -6.960 1.00 96.38 184 SER A N 1
ATOM 1391 C CA . SER A 1 184 ? 9.434 12.527 -8.356 1.00 96.38 184 SER A CA 1
ATOM 1392 C C . SER A 1 184 ? 8.054 11.872 -8.520 1.00 96.38 184 SER A C 1
ATOM 1394 O O . SER A 1 184 ? 7.238 12.369 -9.304 1.00 96.38 184 SER A O 1
ATOM 1396 N N . ALA A 1 185 ? 7.747 10.849 -7.712 1.00 97.50 185 ALA A N 1
ATOM 1397 C CA . ALA A 1 185 ? 6.479 10.124 -7.732 1.00 97.50 185 ALA A CA 1
ATOM 1398 C C . ALA A 1 185 ? 5.284 11.034 -7.412 1.00 97.50 185 ALA A C 1
ATOM 1400 O O . ALA A 1 185 ? 4.199 10.852 -7.957 1.00 97.50 185 ALA A O 1
ATOM 1401 N N . ARG A 1 186 ? 5.478 12.094 -6.616 1.00 95.81 186 ARG A N 1
ATOM 1402 C CA . ARG A 1 186 ? 4.424 13.066 -6.248 1.00 95.81 186 ARG A CA 1
ATOM 1403 C C . ARG A 1 186 ? 3.700 13.686 -7.445 1.00 95.81 186 ARG A C 1
ATOM 1405 O O . ARG A 1 186 ? 2.570 14.150 -7.313 1.00 95.81 186 ARG A O 1
ATOM 1412 N N . LYS A 1 187 ? 4.345 13.714 -8.615 1.00 94.75 187 LYS A N 1
ATOM 1413 C CA . LYS A 1 187 ? 3.771 14.252 -9.855 1.00 94.75 187 LYS A CA 1
ATOM 1414 C C . LYS A 1 187 ? 2.870 13.256 -10.584 1.00 94.75 187 LYS A C 1
ATOM 1416 O O . LYS A 1 187 ? 2.061 13.690 -11.391 1.00 94.75 187 LYS A O 1
ATOM 1421 N N . VAL A 1 188 ? 2.962 11.957 -10.296 1.00 95.50 188 VAL A N 1
ATOM 1422 C CA . VAL A 1 188 ? 2.261 10.894 -11.037 1.00 95.50 188 VAL A CA 1
ATOM 1423 C C . VAL A 1 188 ? 0.756 11.164 -11.103 1.00 95.50 188 VAL A C 1
ATOM 1425 O O . VAL A 1 188 ? 0.165 11.143 -12.175 1.00 95.50 188 VAL A O 1
ATOM 1428 N N . ARG A 1 189 ? 0.119 11.545 -9.992 1.00 92.56 189 ARG A N 1
ATOM 1429 C CA . ARG A 1 189 ? -1.335 11.805 -9.958 1.00 92.56 189 ARG A CA 1
ATOM 1430 C C . ARG A 1 189 ? -1.802 12.948 -10.870 1.00 92.56 189 ARG A C 1
ATOM 1432 O O . ARG A 1 189 ? -2.979 13.006 -11.201 1.00 92.56 189 ARG A O 1
ATOM 1439 N N . SER A 1 190 ? -0.916 13.853 -11.297 1.00 92.12 190 SER A N 1
ATOM 1440 C CA . SER A 1 190 ? -1.268 14.941 -12.223 1.00 92.12 190 SER A CA 1
ATOM 1441 C C . SER A 1 190 ? -0.979 14.621 -13.696 1.00 92.12 190 SER A C 1
ATOM 1443 O O . SER A 1 190 ? -1.335 15.414 -14.569 1.00 92.12 190 SER A O 1
ATOM 1445 N N . MET A 1 191 ? -0.374 13.465 -13.997 1.00 92.19 191 MET A N 1
ATOM 1446 C CA . MET A 1 191 ? 0.135 13.127 -15.333 1.00 92.19 191 MET A CA 1
ATOM 1447 C C . MET A 1 191 ? -0.883 12.428 -16.252 1.00 92.19 191 MET A C 1
ATOM 1449 O O . MET A 1 191 ? -0.604 12.280 -17.443 1.00 92.19 191 MET A O 1
ATOM 1453 N N . LYS A 1 192 ? -2.082 12.079 -15.756 1.00 90.44 192 LYS A N 1
ATOM 1454 C CA . LYS A 1 192 ? -3.179 11.452 -16.534 1.00 90.44 192 LYS A CA 1
ATOM 1455 C C . LYS A 1 192 ? -2.746 10.194 -17.310 1.00 90.44 192 LYS A C 1
ATOM 1457 O O . LYS A 1 192 ? -3.142 9.993 -18.461 1.00 90.44 192 LYS A O 1
ATOM 1462 N N . GLN A 1 193 ? -1.882 9.391 -16.707 1.00 95.00 193 GLN A N 1
ATOM 1463 C CA . GLN A 1 193 ? -1.488 8.076 -17.199 1.00 95.00 193 GLN A CA 1
ATOM 1464 C C . GLN A 1 193 ? -2.644 7.077 -17.113 1.00 95.00 193 GLN A C 1
ATOM 1466 O O . GLN A 1 193 ? -3.563 7.257 -16.327 1.00 95.00 193 GLN A O 1
ATOM 1471 N N . ASP A 1 194 ? -2.553 6.015 -17.903 1.00 97.56 194 ASP A N 1
ATOM 1472 C CA . ASP A 1 194 ? -3.410 4.830 -17.845 1.00 97.56 194 ASP A CA 1
ATOM 1473 C C . ASP A 1 194 ? -2.690 3.640 -17.193 1.00 97.56 194 ASP A C 1
ATOM 1475 O O . ASP A 1 194 ? -3.341 2.755 -16.648 1.00 97.56 194 ASP A O 1
ATOM 1479 N N . LEU A 1 195 ? -1.351 3.643 -17.218 1.00 98.12 195 LEU A N 1
ATOM 1480 C CA . LEU A 1 195 ? -0.496 2.634 -16.597 1.00 98.12 195 LEU A CA 1
ATOM 1481 C C . LEU A 1 195 ? 0.768 3.278 -16.012 1.00 98.12 195 LEU A C 1
ATOM 1483 O O . LEU A 1 195 ? 1.440 4.060 -16.693 1.00 98.12 195 LEU A O 1
ATOM 1487 N N . VAL A 1 196 ? 1.119 2.904 -14.781 1.00 98.31 196 VAL A N 1
ATOM 1488 C CA . VAL A 1 196 ? 2.413 3.194 -14.148 1.00 98.31 196 VAL A CA 1
ATOM 1489 C C . VAL A 1 196 ? 3.211 1.901 -13.991 1.00 98.31 196 VAL A C 1
ATOM 1491 O O . VAL A 1 196 ? 2.732 0.948 -13.378 1.00 98.31 196 VAL A O 1
ATOM 1494 N N . LEU A 1 197 ? 4.443 1.881 -14.500 1.00 98.38 197 LEU A N 1
ATOM 1495 C CA . LEU A 1 197 ? 5.409 0.804 -14.275 1.00 98.38 197 LEU A CA 1
ATOM 1496 C C . LEU A 1 197 ? 6.552 1.302 -13.391 1.00 98.38 197 LEU A C 1
ATOM 1498 O O . LEU A 1 197 ? 7.386 2.103 -13.823 1.00 98.38 197 LEU A O 1
ATOM 1502 N N . ILE A 1 198 ? 6.586 0.814 -12.154 1.00 98.62 198 ILE A N 1
ATOM 1503 C CA . ILE A 1 198 ? 7.629 1.123 -11.173 1.00 98.62 198 ILE A CA 1
ATOM 1504 C C . ILE A 1 198 ? 8.723 0.059 -11.286 1.00 98.62 198 ILE A C 1
ATOM 1506 O O . ILE A 1 198 ? 8.428 -1.131 -11.255 1.00 98.62 198 ILE A O 1
ATOM 1510 N N . ALA A 1 199 ? 9.983 0.469 -11.403 1.00 97.75 199 ALA A N 1
ATOM 1511 C CA . ALA A 1 199 ? 11.137 -0.425 -11.465 1.00 97.75 199 ALA A CA 1
ATOM 1512 C C . ALA A 1 199 ? 12.326 0.222 -10.747 1.00 97.75 199 ALA A C 1
ATOM 1514 O O . ALA A 1 199 ? 13.226 0.787 -11.367 1.00 97.75 199 ALA A O 1
ATOM 1515 N N . VAL A 1 200 ? 12.283 0.194 -9.414 1.00 96.88 200 VAL A N 1
ATOM 1516 C CA . VAL A 1 200 ? 13.341 0.766 -8.573 1.00 96.88 200 VAL A CA 1
ATOM 1517 C C . VAL A 1 200 ? 14.654 -0.009 -8.804 1.00 96.88 200 VAL A C 1
ATOM 1519 O O . VAL A 1 200 ? 14.637 -1.240 -8.718 1.00 96.88 200 VAL A O 1
ATOM 1522 N N . PRO A 1 201 ? 15.784 0.665 -9.104 1.00 94.00 201 PRO A N 1
ATOM 1523 C CA . PRO A 1 201 ? 17.057 -0.006 -9.381 1.00 94.00 201 PRO A CA 1
ATOM 1524 C C . PRO A 1 201 ? 17.591 -0.794 -8.181 1.00 94.00 201 PRO A C 1
ATOM 1526 O O . PRO A 1 201 ? 17.560 -0.305 -7.053 1.00 94.00 201 PRO A O 1
ATOM 1529 N N . ALA A 1 202 ? 18.134 -1.989 -8.429 1.00 91.38 202 ALA A N 1
ATOM 1530 C CA . ALA A 1 202 ? 18.639 -2.895 -7.390 1.00 91.38 202 ALA A CA 1
ATOM 1531 C C . ALA A 1 202 ? 19.835 -2.313 -6.621 1.00 91.38 202 ALA A C 1
ATOM 1533 O O . ALA A 1 202 ? 20.032 -2.618 -5.447 1.00 91.38 202 ALA A O 1
ATOM 1534 N N . GLU A 1 203 ? 20.635 -1.493 -7.299 1.00 90.62 203 GLU A N 1
ATOM 1535 C CA . GLU A 1 203 ? 21.864 -0.892 -6.793 1.00 90.62 203 GLU A CA 1
ATOM 1536 C C . GLU A 1 203 ? 21.634 0.254 -5.799 1.00 90.62 203 GLU A C 1
ATOM 1538 O O . GLU A 1 203 ? 22.600 0.754 -5.219 1.00 90.62 203 GLU A O 1
ATOM 1543 N N . LEU A 1 204 ? 20.384 0.693 -5.591 1.00 90.69 204 LEU A N 1
ATOM 1544 C CA . LEU A 1 204 ? 20.101 1.678 -4.552 1.00 90.69 204 LEU A CA 1
ATOM 1545 C C . LEU A 1 204 ? 20.340 1.057 -3.168 1.00 90.69 204 LEU A C 1
ATOM 1547 O O . LEU A 1 204 ? 19.859 -0.047 -2.899 1.00 90.69 204 LEU A O 1
ATOM 1551 N N . PRO A 1 205 ? 21.075 1.752 -2.286 1.00 85.25 205 PRO A N 1
ATOM 1552 C CA . PRO A 1 205 ? 21.564 1.154 -1.058 1.00 85.25 205 PRO A CA 1
ATOM 1553 C C . PRO A 1 205 ? 20.450 1.001 -0.014 1.00 85.25 205 PRO A C 1
ATOM 1555 O O . PRO A 1 205 ? 19.666 1.920 0.227 1.00 85.25 205 PRO A O 1
ATOM 1558 N N . LEU A 1 206 ? 20.445 -0.140 0.678 1.00 83.75 206 LEU A N 1
ATOM 1559 C CA . LEU A 1 206 ? 19.581 -0.417 1.831 1.00 83.75 206 LEU A CA 1
ATOM 1560 C C . LEU A 1 206 ? 20.329 -0.072 3.134 1.00 83.75 206 LEU A C 1
ATOM 1562 O O . LEU A 1 206 ? 20.765 -0.960 3.863 1.00 83.75 206 LEU A O 1
ATOM 1566 N N . GLN A 1 207 ? 20.548 1.221 3.395 1.00 82.38 207 GLN A N 1
ATOM 1567 C CA . GLN A 1 207 ? 21.285 1.683 4.588 1.00 82.38 207 GLN A CA 1
ATOM 1568 C C . GLN A 1 207 ? 20.414 1.728 5.845 1.00 82.38 207 GLN A C 1
ATOM 1570 O O . GLN A 1 207 ? 20.832 1.262 6.902 1.00 82.38 207 GLN A O 1
ATOM 1575 N N . ASP A 1 208 ? 19.207 2.278 5.717 1.00 89.12 208 ASP A N 1
ATOM 1576 C CA . ASP A 1 208 ? 18.214 2.367 6.784 1.00 89.12 208 ASP A CA 1
ATOM 1577 C C . ASP A 1 208 ? 16.921 1.690 6.303 1.00 89.12 208 ASP A C 1
ATOM 1579 O O . ASP A 1 208 ? 16.241 2.237 5.430 1.00 89.12 208 ASP A O 1
ATOM 1583 N N . PRO A 1 209 ? 16.571 0.503 6.834 1.00 87.00 209 PRO A N 1
ATOM 1584 C CA . PRO A 1 209 ? 15.351 -0.204 6.456 1.00 87.00 209 PRO A CA 1
ATOM 1585 C C . PRO A 1 209 ? 14.063 0.596 6.689 1.00 87.00 209 PRO A C 1
ATOM 1587 O O . PRO A 1 209 ? 13.106 0.417 5.938 1.00 87.00 209 PRO A O 1
ATOM 1590 N N . LEU A 1 210 ? 14.017 1.479 7.695 1.00 86.88 210 LEU A N 1
ATOM 1591 C CA . LEU A 1 210 ? 12.832 2.294 7.979 1.00 86.88 210 LEU A CA 1
ATOM 1592 C C . LEU A 1 210 ? 12.677 3.411 6.949 1.00 86.88 210 LEU A C 1
ATOM 1594 O O . LEU A 1 210 ? 11.586 3.595 6.411 1.00 86.88 210 LEU A O 1
ATOM 1598 N N . GLN A 1 211 ? 13.766 4.117 6.634 1.00 89.88 211 GLN A N 1
ATOM 1599 C CA . GLN A 1 211 ? 13.754 5.132 5.579 1.00 89.88 211 GLN A CA 1
ATOM 1600 C C . GLN A 1 211 ? 13.496 4.503 4.207 1.00 89.88 211 GLN A C 1
ATOM 1602 O O . GLN A 1 211 ? 12.731 5.038 3.409 1.00 89.88 211 GLN A O 1
ATOM 1607 N N . PHE A 1 212 ? 14.084 3.334 3.948 1.00 90.50 212 PHE A N 1
ATOM 1608 C CA . PHE A 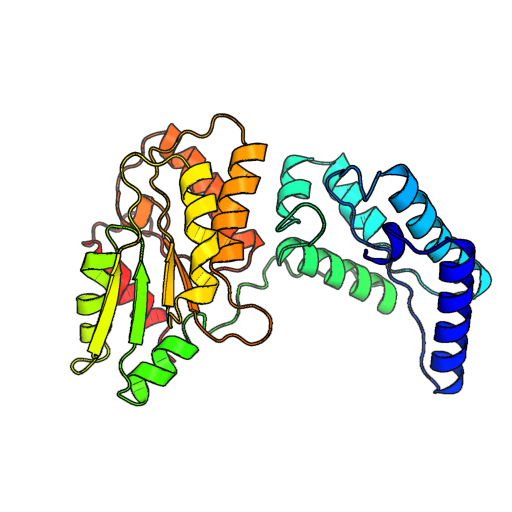1 212 ? 13.835 2.587 2.725 1.00 90.50 212 PHE A CA 1
ATOM 1609 C C . PHE A 1 212 ? 12.358 2.197 2.609 1.00 90.50 212 PHE A C 1
ATOM 1611 O O . PHE A 1 212 ? 11.752 2.422 1.563 1.00 90.50 212 PHE A O 1
ATOM 1618 N N . HIS A 1 213 ? 11.771 1.648 3.682 1.00 90.62 213 HIS A N 1
ATOM 1619 C CA . HIS A 1 213 ? 10.343 1.351 3.734 1.00 90.62 213 HIS A CA 1
ATOM 1620 C C . HIS A 1 213 ? 9.519 2.594 3.397 1.00 90.62 213 HIS A C 1
ATOM 1622 O O . HIS A 1 213 ? 8.697 2.549 2.485 1.00 90.62 213 HIS A O 1
ATOM 1628 N N . HIS A 1 214 ? 9.779 3.699 4.094 1.00 92.00 214 HIS A N 1
ATOM 1629 C CA . HIS A 1 214 ? 9.079 4.957 3.885 1.00 92.00 214 HIS A CA 1
ATOM 1630 C C . HIS A 1 214 ? 9.120 5.390 2.413 1.00 92.00 214 HIS A C 1
ATOM 1632 O O . HIS A 1 214 ? 8.071 5.572 1.795 1.00 92.00 214 HIS A O 1
ATOM 1638 N N . ASP A 1 215 ? 10.313 5.523 1.834 1.00 94.69 215 ASP A N 1
ATOM 1639 C CA . ASP A 1 215 ? 10.463 6.083 0.491 1.00 94.69 215 ASP A CA 1
ATOM 1640 C C . ASP A 1 215 ? 9.873 5.154 -0.576 1.00 94.69 215 ASP A C 1
ATOM 1642 O O . ASP A 1 215 ? 9.165 5.611 -1.474 1.00 94.69 215 ASP A O 1
ATOM 1646 N N . TYR A 1 216 ? 10.100 3.841 -0.460 1.00 95.38 216 TYR A N 1
ATOM 1647 C CA . TYR A 1 216 ? 9.559 2.860 -1.401 1.00 95.38 216 TYR A CA 1
ATOM 1648 C C . TYR A 1 216 ? 8.026 2.807 -1.340 1.00 95.38 216 TYR A C 1
ATOM 1650 O O . T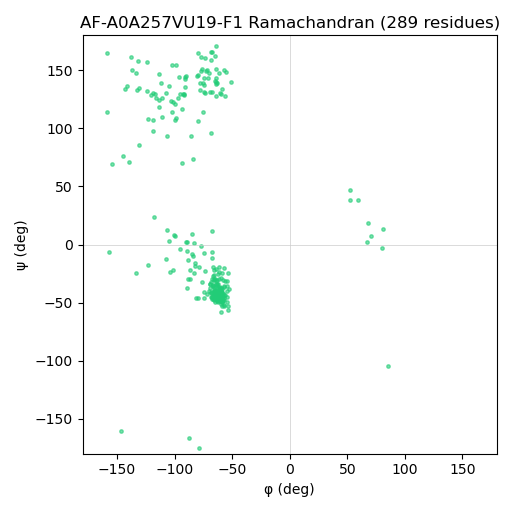YR A 1 216 ? 7.363 2.862 -2.381 1.00 95.38 216 TYR A O 1
ATOM 1658 N N . SER A 1 217 ? 7.448 2.764 -0.135 1.00 94.50 217 SER A N 1
ATOM 1659 C CA . SER A 1 217 ? 5.994 2.804 0.059 1.00 94.50 217 SER A CA 1
ATOM 1660 C C . SER A 1 217 ? 5.396 4.086 -0.507 1.00 94.50 217 SER A C 1
ATOM 1662 O O . SER A 1 217 ? 4.387 4.034 -1.207 1.00 94.50 217 SER A O 1
ATOM 1664 N N . TRP A 1 218 ? 6.048 5.236 -0.330 1.00 95.62 218 TRP A N 1
ATOM 1665 C CA . TRP A 1 218 ? 5.568 6.486 -0.916 1.00 95.62 218 TRP A CA 1
ATOM 1666 C C . TRP A 1 218 ? 5.692 6.545 -2.438 1.00 95.62 218 TRP A C 1
ATOM 1668 O O . TRP A 1 218 ? 4.791 7.091 -3.076 1.00 95.62 218 TRP A O 1
ATOM 1678 N N . ILE A 1 219 ? 6.722 5.950 -3.049 1.00 97.31 219 ILE A N 1
ATOM 1679 C CA . ILE A 1 219 ? 6.783 5.795 -4.513 1.00 97.31 219 ILE A CA 1
ATOM 1680 C C . ILE A 1 219 ? 5.548 5.034 -5.013 1.00 97.31 219 ILE A C 1
ATOM 1682 O O . ILE A 1 219 ? 4.895 5.477 -5.964 1.00 97.31 219 ILE A O 1
ATOM 1686 N N . MET A 1 220 ? 5.188 3.929 -4.352 1.00 96.50 220 MET A N 1
ATOM 1687 C CA . MET A 1 220 ? 3.990 3.152 -4.685 1.00 96.50 220 MET A CA 1
ATOM 1688 C C . MET A 1 220 ? 2.707 3.958 -4.440 1.00 96.50 220 MET A C 1
ATOM 1690 O O . MET A 1 220 ? 1.879 4.086 -5.339 1.00 96.50 220 MET A O 1
ATOM 1694 N N . ASN A 1 221 ? 2.564 4.582 -3.271 1.00 94.88 221 ASN A N 1
ATOM 1695 C CA . ASN A 1 221 ? 1.371 5.342 -2.897 1.00 94.88 221 ASN A CA 1
ATOM 1696 C C . ASN A 1 221 ? 1.108 6.513 -3.841 1.00 94.88 221 ASN A C 1
ATOM 1698 O O . ASN A 1 221 ? -0.028 6.726 -4.269 1.00 94.88 221 ASN A O 1
ATOM 1702 N N . TRP A 1 222 ? 2.141 7.285 -4.181 1.00 95.94 222 TRP A N 1
ATOM 1703 C CA . TRP A 1 222 ? 2.009 8.384 -5.134 1.00 95.94 222 TRP A CA 1
ATOM 1704 C C . TRP A 1 222 ? 1.667 7.897 -6.539 1.00 95.94 222 TRP A C 1
ATOM 1706 O O . TRP A 1 222 ? 1.014 8.624 -7.287 1.00 95.94 222 TRP A O 1
ATOM 1716 N N . SER A 1 223 ? 2.048 6.664 -6.867 1.00 96.12 223 SER A N 1
ATOM 1717 C CA . SER A 1 223 ? 1.723 6.040 -8.143 1.00 96.12 223 SER A CA 1
ATOM 1718 C C . SER A 1 223 ? 0.298 5.506 -8.217 1.00 96.12 223 SER A C 1
ATOM 1720 O O . SER A 1 223 ? -0.197 5.324 -9.323 1.00 96.12 223 SER A O 1
ATOM 1722 N N . LEU A 1 224 ? -0.381 5.283 -7.089 1.00 93.19 224 LEU A N 1
ATOM 1723 C CA . LEU A 1 224 ? -1.756 4.787 -7.059 1.00 93.19 224 LEU A CA 1
ATOM 1724 C C . LEU A 1 224 ? -2.793 5.881 -7.327 1.00 93.19 224 LEU A C 1
ATOM 1726 O O . LEU A 1 224 ? -2.638 7.040 -6.918 1.00 93.19 224 LEU A O 1
ATOM 1730 N N . SER A 1 225 ? -3.877 5.469 -7.989 1.00 90.06 225 SER A N 1
ATOM 1731 C CA . SER A 1 225 ? -5.088 6.271 -8.146 1.00 90.06 225 SER A CA 1
ATOM 1732 C C . SER A 1 225 ? -5.838 6.378 -6.821 1.00 90.06 225 SER A C 1
ATOM 1734 O O . SER A 1 225 ? -5.847 5.442 -6.020 1.00 90.06 225 SER A O 1
ATOM 1736 N N . PHE A 1 226 ? -6.429 7.544 -6.557 1.00 80.69 226 PHE A N 1
ATOM 1737 C CA . PHE A 1 226 ? -7.126 7.807 -5.303 1.00 80.69 226 PHE A CA 1
ATOM 1738 C C . PHE A 1 226 ? -8.635 7.633 -5.492 1.00 80.69 226 PHE A C 1
ATOM 1740 O O . PHE A 1 226 ? -9.254 8.345 -6.278 1.00 80.69 226 PHE A O 1
ATOM 1747 N N . GLY A 1 227 ? -9.244 6.727 -4.725 1.00 78.25 227 GLY A N 1
ATOM 1748 C CA . GLY A 1 227 ? -10.679 6.457 -4.802 1.00 78.25 227 GLY A CA 1
ATOM 1749 C C . GLY A 1 227 ? -11.016 5.447 -5.896 1.00 78.25 227 GLY A C 1
ATOM 1750 O O . GLY A 1 227 ? -10.825 4.250 -5.699 1.00 78.25 227 GLY A O 1
ATOM 1751 N N . VAL A 1 228 ? -11.562 5.912 -7.021 1.00 79.19 228 VAL A N 1
ATOM 1752 C CA . VAL A 1 228 ? -11.870 5.041 -8.167 1.00 79.19 228 VAL A CA 1
ATOM 1753 C C . VAL A 1 228 ? -10.575 4.758 -8.923 1.00 79.19 228 VAL A C 1
ATOM 1755 O O . VAL A 1 228 ? -9.769 5.661 -9.102 1.00 79.19 228 VAL A O 1
ATOM 1758 N N . GLN A 1 229 ? -10.368 3.521 -9.373 1.00 83.50 229 GLN A N 1
ATOM 1759 C CA . GLN A 1 229 ? -9.200 3.158 -10.174 1.00 83.50 229 GLN A CA 1
ATOM 1760 C C . GLN A 1 229 ? -9.274 3.827 -11.555 1.00 83.50 229 GLN A C 1
ATOM 1762 O O . GLN A 1 229 ? -9.935 3.330 -12.463 1.00 83.50 229 GLN A O 1
ATOM 1767 N N . GLU A 1 230 ? -8.614 4.976 -11.697 1.00 91.88 230 GLU A N 1
ATOM 1768 C CA . GLU A 1 230 ? -8.529 5.732 -12.957 1.00 91.88 230 GLU A CA 1
ATOM 1769 C C . GLU A 1 230 ? -7.341 5.305 -13.837 1.00 91.88 230 GLU A C 1
ATOM 1771 O O . GLU A 1 230 ? -7.263 5.709 -14.997 1.00 91.88 230 GLU A O 1
ATOM 1776 N N . TRP A 1 231 ? -6.403 4.533 -13.281 1.00 95.56 231 TRP A N 1
ATOM 1777 C CA . TRP A 1 231 ? -5.253 3.948 -13.972 1.00 95.56 231 TRP A CA 1
ATOM 1778 C C . TRP A 1 231 ? -4.700 2.745 -13.207 1.00 95.56 231 TRP A C 1
ATOM 1780 O O . TRP A 1 231 ? -4.986 2.564 -12.021 1.00 95.56 231 TRP A O 1
ATOM 1790 N N . ASP A 1 232 ? -3.871 1.954 -13.883 1.00 96.00 232 ASP A N 1
ATOM 1791 C CA . ASP A 1 232 ? -3.254 0.752 -13.327 1.00 96.00 232 ASP A CA 1
ATOM 1792 C C . ASP A 1 232 ? -1.815 0.997 -12.855 1.00 96.00 232 ASP A C 1
ATOM 1794 O O . ASP A 1 232 ? -1.109 1.872 -13.366 1.00 96.00 232 ASP A O 1
ATOM 1798 N N . VAL A 1 233 ? -1.353 0.188 -11.899 1.00 96.12 233 VAL A N 1
ATOM 1799 C CA . VAL A 1 233 ? 0.022 0.222 -11.383 1.00 96.12 233 VAL A CA 1
ATOM 1800 C C . VAL A 1 233 ? 0.575 -1.194 -11.321 1.00 96.12 233 VAL A C 1
ATOM 1802 O O . VAL A 1 233 ? -0.068 -2.095 -10.785 1.00 96.12 233 VAL A O 1
ATOM 1805 N N . ALA A 1 234 ? 1.792 -1.378 -11.822 1.00 96.06 234 ALA A N 1
ATOM 1806 C CA . ALA A 1 234 ? 2.552 -2.604 -11.636 1.00 96.06 234 ALA A CA 1
ATOM 1807 C C . ALA A 1 234 ? 3.988 -2.292 -11.218 1.00 96.06 234 ALA A C 1
ATOM 1809 O O . ALA A 1 234 ? 4.571 -1.282 -11.625 1.00 96.06 234 ALA A O 1
ATOM 1810 N N . VAL A 1 235 ? 4.558 -3.181 -10.409 1.00 97.50 235 VAL A N 1
ATOM 1811 C CA . VAL A 1 235 ? 5.920 -3.043 -9.895 1.00 97.50 235 VAL A CA 1
ATOM 1812 C C . VAL A 1 235 ? 6.774 -4.178 -10.428 1.00 97.50 235 VAL A C 1
ATOM 1814 O O . VAL A 1 235 ? 6.438 -5.349 -10.283 1.00 97.50 235 VAL A O 1
ATOM 1817 N N . ALA A 1 236 ? 7.888 -3.849 -11.059 1.00 97.44 236 ALA A N 1
ATOM 1818 C CA . ALA A 1 236 ? 8.856 -4.821 -11.512 1.00 97.44 236 ALA A CA 1
ATOM 1819 C C . ALA A 1 236 ? 9.995 -4.950 -10.506 1.00 97.44 236 ALA A C 1
ATOM 1821 O O . ALA A 1 236 ? 10.650 -3.966 -10.160 1.00 97.44 236 ALA A O 1
ATOM 1822 N N . LEU A 1 237 ? 10.253 -6.181 -10.074 1.00 96.75 237 LEU A N 1
ATOM 1823 C CA . LEU A 1 237 ? 11.409 -6.477 -9.245 1.00 96.75 237 LEU A CA 1
ATOM 1824 C C . LEU A 1 237 ? 12.706 -6.403 -10.061 1.00 96.75 237 LEU A C 1
ATOM 1826 O O . LEU A 1 237 ? 12.696 -6.729 -11.256 1.00 96.75 237 LEU A O 1
ATOM 1830 N N . PRO A 1 238 ? 13.840 -6.053 -9.431 1.00 94.44 238 PRO A N 1
ATOM 1831 C CA . PRO A 1 238 ? 15.124 -5.992 -10.119 1.00 94.44 238 PRO A CA 1
ATOM 1832 C C . PRO A 1 238 ? 15.501 -7.264 -10.889 1.00 94.44 238 PRO A C 1
ATOM 1834 O O . PRO A 1 238 ? 16.009 -7.178 -12.009 1.00 94.44 238 PRO A O 1
ATOM 1837 N N . SER A 1 239 ? 15.195 -8.446 -10.349 1.00 93.31 239 SER A N 1
ATOM 1838 C CA . SER A 1 239 ? 15.476 -9.752 -10.958 1.00 93.31 239 SER A CA 1
ATOM 1839 C C . SER A 1 239 ? 14.786 -9.968 -12.302 1.00 93.31 239 SER A C 1
ATOM 1841 O O . SER A 1 239 ? 15.278 -10.743 -13.131 1.00 93.31 239 SER A O 1
ATOM 1843 N N . ALA A 1 240 ? 13.683 -9.259 -12.570 1.00 93.81 240 ALA A N 1
ATOM 1844 C CA . ALA A 1 240 ? 13.051 -9.268 -13.882 1.00 93.81 240 ALA A CA 1
ATOM 1845 C C . ALA A 1 240 ? 14.054 -8.816 -14.958 1.00 93.81 240 ALA A C 1
ATOM 1847 O O . ALA A 1 240 ? 14.314 -9.554 -15.917 1.00 93.81 240 ALA A O 1
ATOM 1848 N N . ALA A 1 241 ? 14.691 -7.659 -14.750 1.00 91.75 241 ALA A N 1
ATOM 1849 C CA . ALA A 1 241 ? 15.637 -7.066 -15.693 1.00 91.75 241 ALA A CA 1
ATOM 1850 C C . ALA A 1 241 ? 17.079 -7.571 -15.531 1.00 91.75 241 ALA A C 1
ATOM 1852 O O . ALA A 1 241 ? 17.812 -7.645 -16.518 1.00 91.75 241 ALA A O 1
ATOM 1853 N N . LYS A 1 242 ? 17.479 -7.953 -14.314 1.00 90.94 242 LYS A N 1
ATOM 1854 C CA . LYS A 1 242 ? 18.832 -8.405 -13.978 1.00 90.94 242 LYS A CA 1
ATOM 1855 C C . LYS A 1 242 ? 18.805 -9.855 -13.466 1.00 90.94 242 LYS A C 1
ATOM 1857 O O . LYS A 1 242 ? 18.581 -10.073 -12.280 1.00 90.94 242 LYS A O 1
ATOM 1862 N N . PRO A 1 243 ? 19.083 -10.863 -14.319 1.00 86.00 243 PRO A N 1
ATOM 1863 C CA . PRO A 1 243 ? 18.961 -12.276 -13.941 1.00 86.00 243 PRO A CA 1
ATOM 1864 C C . PRO A 1 243 ? 19.845 -12.704 -12.762 1.00 86.00 243 PRO A C 1
ATOM 1866 O O . PRO A 1 243 ? 19.503 -13.635 -12.037 1.00 86.00 243 PRO A O 1
ATOM 1869 N N . ALA A 1 244 ? 20.992 -12.044 -12.579 1.00 89.81 244 ALA A N 1
ATOM 1870 C CA . ALA A 1 244 ? 21.937 -12.329 -11.510 1.00 89.81 244 ALA A CA 1
ATOM 1871 C C . ALA A 1 244 ? 22.091 -11.105 -10.604 1.00 89.81 244 ALA A C 1
ATOM 1873 O O . ALA A 1 244 ? 22.725 -10.120 -10.981 1.00 89.81 244 ALA A O 1
ATOM 1874 N N . LEU A 1 245 ? 21.521 -11.194 -9.405 1.00 92.00 245 LEU A N 1
ATOM 1875 C CA . LEU A 1 245 ? 21.656 -10.185 -8.360 1.00 92.00 245 LEU A CA 1
ATOM 1876 C C . LEU A 1 245 ? 22.849 -10.499 -7.445 1.00 92.00 245 LEU A C 1
ATOM 1878 O O . LEU A 1 245 ? 23.127 -11.666 -7.134 1.00 92.00 245 LEU A O 1
ATOM 1882 N N . SER A 1 246 ? 23.534 -9.456 -6.981 1.00 94.25 246 SER A N 1
ATOM 1883 C CA . SER A 1 246 ? 24.485 -9.539 -5.871 1.00 94.25 246 SER A CA 1
ATOM 1884 C C . SER A 1 246 ? 23.761 -9.923 -4.570 1.00 94.25 246 SER A C 1
ATOM 1886 O O . SER A 1 246 ? 22.532 -9.971 -4.503 1.00 94.25 246 SER A O 1
ATOM 1888 N N . GLN A 1 247 ? 24.505 -10.224 -3.503 1.00 92.75 247 GLN A N 1
ATOM 1889 C CA . GLN A 1 247 ? 23.882 -10.512 -2.207 1.00 92.75 247 GLN A CA 1
ATOM 1890 C C . GLN A 1 247 ? 23.111 -9.306 -1.650 1.00 92.75 247 GLN A C 1
ATOM 1892 O O . GLN A 1 247 ? 22.047 -9.487 -1.065 1.00 92.75 247 GLN A O 1
ATOM 1897 N N . GLU A 1 248 ? 23.635 -8.097 -1.836 1.00 91.12 248 GLU A N 1
ATOM 1898 C CA . GLU A 1 248 ? 22.990 -6.859 -1.394 1.00 91.12 248 GLU A CA 1
ATOM 1899 C C . GLU A 1 248 ? 21.723 -6.576 -2.207 1.00 91.12 248 GLU A C 1
ATOM 1901 O O . GLU A 1 248 ? 20.661 -6.344 -1.636 1.00 91.12 248 GLU A O 1
ATOM 1906 N N . GLU A 1 249 ? 21.798 -6.726 -3.529 1.00 93.50 249 GLU A N 1
ATOM 1907 C CA . GLU A 1 249 ? 20.652 -6.542 -4.425 1.00 93.50 249 GLU A CA 1
ATOM 1908 C C . GLU A 1 249 ? 19.545 -7.568 -4.161 1.00 93.50 249 GLU A C 1
ATOM 1910 O O . GLU A 1 249 ? 18.366 -7.244 -4.261 1.00 93.50 249 GLU A O 1
ATOM 1915 N N . ARG A 1 250 ? 19.904 -8.802 -3.772 1.00 93.00 250 ARG A N 1
ATOM 1916 C CA . ARG A 1 250 ? 18.922 -9.799 -3.324 1.00 93.00 250 ARG A CA 1
ATOM 1917 C C . ARG A 1 250 ? 18.190 -9.353 -2.066 1.00 93.00 250 ARG A C 1
ATOM 1919 O O . ARG A 1 250 ? 16.977 -9.493 -2.024 1.00 93.00 250 ARG A O 1
ATOM 1926 N N . ARG A 1 251 ? 18.897 -8.806 -1.070 1.00 91.19 251 ARG A N 1
ATOM 1927 C CA . ARG A 1 251 ? 18.272 -8.294 0.164 1.00 91.19 251 ARG A CA 1
ATOM 1928 C C . ARG A 1 251 ? 17.336 -7.125 -0.127 1.00 91.19 251 ARG A C 1
ATOM 1930 O O . ARG A 1 251 ? 16.244 -7.072 0.429 1.00 91.19 251 ARG A O 1
ATOM 1937 N N . HIS A 1 252 ? 17.752 -6.224 -1.015 1.00 91.19 252 HIS A N 1
ATOM 1938 C CA . HIS A 1 252 ? 16.905 -5.139 -1.503 1.00 91.19 252 HIS A CA 1
ATOM 1939 C C . HIS A 1 252 ? 15.644 -5.707 -2.168 1.00 91.19 252 HIS A C 1
ATOM 1941 O O . HIS A 1 252 ? 14.535 -5.366 -1.764 1.00 91.19 252 HIS A O 1
ATOM 1947 N N . GLU A 1 253 ? 15.786 -6.619 -3.131 1.00 93.50 253 GLU A N 1
ATOM 1948 C CA . GLU A 1 253 ? 14.635 -7.232 -3.795 1.00 93.50 253 GLU A CA 1
ATOM 1949 C C . GLU A 1 253 ? 13.694 -7.948 -2.816 1.00 93.50 253 GLU A C 1
ATOM 1951 O O . GLU A 1 253 ? 12.479 -7.820 -2.942 1.00 93.50 253 GLU A O 1
ATOM 1956 N N . GLU A 1 254 ? 14.226 -8.683 -1.840 1.00 93.25 254 GLU A N 1
ATOM 1957 C CA . GLU A 1 254 ? 13.424 -9.373 -0.824 1.00 93.25 254 GLU A CA 1
ATOM 1958 C C . GLU A 1 254 ? 12.589 -8.384 -0.006 1.00 93.25 254 GLU A C 1
ATOM 1960 O O . GLU A 1 254 ? 11.408 -8.619 0.242 1.00 93.25 254 GLU A O 1
ATOM 1965 N N . PHE A 1 255 ? 13.177 -7.243 0.355 1.00 92.62 255 PHE A N 1
ATOM 1966 C CA . PHE A 1 255 ? 12.467 -6.185 1.061 1.00 92.62 255 PHE A CA 1
ATOM 1967 C C . PHE A 1 255 ? 11.399 -5.526 0.175 1.00 92.62 255 PHE A C 1
ATOM 1969 O O . PHE A 1 255 ? 10.248 -5.400 0.588 1.00 92.62 255 PHE A O 1
ATOM 1976 N N . ALA A 1 256 ? 11.743 -5.178 -1.069 1.00 94.56 256 ALA A N 1
ATOM 1977 C CA . ALA A 1 256 ? 10.806 -4.608 -2.036 1.00 94.56 256 ALA A CA 1
ATOM 1978 C C . ALA A 1 256 ? 9.619 -5.546 -2.308 1.00 94.56 256 ALA A C 1
ATOM 1980 O O . ALA A 1 256 ? 8.473 -5.107 -2.308 1.00 94.56 256 ALA A O 1
ATOM 1981 N N . ARG A 1 257 ? 9.877 -6.848 -2.472 1.00 95.12 257 ARG A N 1
ATOM 1982 C CA . ARG A 1 257 ? 8.846 -7.879 -2.647 1.00 95.12 257 ARG A CA 1
ATOM 1983 C C . ARG A 1 257 ? 7.830 -7.849 -1.510 1.00 95.12 257 ARG A C 1
ATOM 1985 O O . ARG A 1 257 ? 6.635 -7.782 -1.777 1.00 95.12 257 ARG A O 1
ATOM 1992 N N . ARG A 1 258 ? 8.302 -7.838 -0.262 1.00 94.19 258 ARG A N 1
ATOM 1993 C CA . ARG A 1 258 ? 7.429 -7.804 0.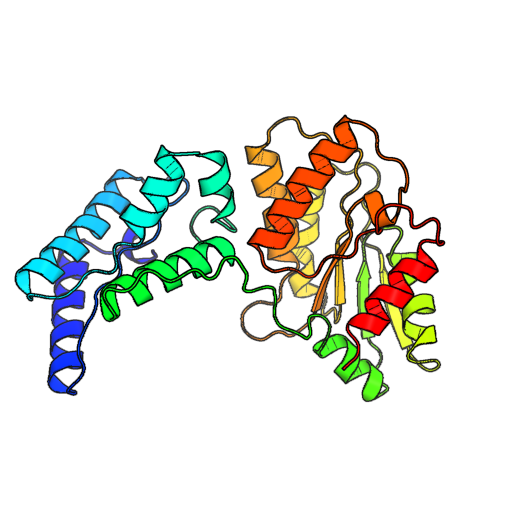920 1.00 94.19 258 ARG A CA 1
ATOM 1994 C C . ARG A 1 258 ? 6.555 -6.554 0.958 1.00 94.19 258 ARG A C 1
ATOM 1996 O O . ARG A 1 258 ? 5.391 -6.645 1.329 1.00 94.19 258 ARG A O 1
ATOM 2003 N N . LEU A 1 259 ? 7.084 -5.405 0.537 1.00 94.56 259 LEU A N 1
ATOM 2004 C CA . LEU A 1 259 ? 6.316 -4.159 0.440 1.00 94.56 259 LEU A CA 1
ATOM 2005 C C . LEU A 1 259 ? 5.236 -4.210 -0.635 1.00 94.56 259 LEU A C 1
ATOM 2007 O O . LEU A 1 259 ? 4.099 -3.811 -0.392 1.00 94.56 259 LEU A O 1
ATOM 2011 N N . ILE A 1 260 ? 5.586 -4.717 -1.816 1.00 94.94 260 ILE A N 1
ATOM 2012 C CA . ILE A 1 260 ? 4.659 -4.872 -2.941 1.00 94.94 260 ILE A CA 1
ATOM 2013 C C . ILE A 1 260 ? 3.513 -5.813 -2.548 1.00 94.94 260 ILE A C 1
ATOM 2015 O O . ILE A 1 260 ? 2.348 -5.495 -2.782 1.00 94.94 260 ILE A O 1
ATOM 2019 N N . GLU A 1 261 ? 3.839 -6.934 -1.898 1.00 93.69 261 GLU A N 1
ATOM 2020 C CA . GLU A 1 261 ? 2.868 -7.906 -1.386 1.00 93.69 261 GLU A CA 1
ATOM 2021 C C . GLU A 1 261 ? 1.984 -7.303 -0.282 1.00 93.69 261 GLU A C 1
ATOM 2023 O O . GLU A 1 261 ? 0.765 -7.466 -0.316 1.00 93.69 261 GLU A O 1
ATOM 2028 N N . ALA A 1 262 ? 2.557 -6.540 0.654 1.00 94.12 262 ALA A N 1
ATOM 2029 C CA . ALA A 1 262 ? 1.791 -5.875 1.710 1.00 94.12 262 ALA A CA 1
ATOM 2030 C C . ALA A 1 262 ? 0.828 -4.797 1.174 1.00 94.12 262 ALA A C 1
ATOM 2032 O O . ALA A 1 262 ? -0.235 -4.561 1.753 1.00 94.12 262 ALA A O 1
ATOM 2033 N N . GLN A 1 263 ? 1.169 -4.164 0.049 1.00 92.56 263 GLN A N 1
ATOM 2034 C CA . GLN A 1 263 ? 0.322 -3.188 -0.640 1.00 92.56 263 GLN A CA 1
ATOM 2035 C C . GLN A 1 263 ? -0.697 -3.841 -1.597 1.00 92.56 263 GLN A C 1
ATOM 2037 O O . GLN A 1 263 ? -1.589 -3.147 -2.085 1.00 92.56 263 GLN A O 1
ATOM 2042 N N . ASP A 1 264 ? -0.603 -5.155 -1.837 1.00 91.81 264 ASP A N 1
ATOM 2043 C CA . ASP A 1 264 ? -1.406 -5.900 -2.823 1.00 91.81 264 ASP A CA 1
ATOM 2044 C C . ASP A 1 264 ? -1.229 -5.367 -4.257 1.00 91.81 264 ASP A C 1
ATOM 2046 O O . ASP A 1 264 ? -2.168 -5.285 -5.054 1.00 91.81 264 ASP A O 1
ATOM 2050 N N . LEU A 1 265 ? 0.000 -4.973 -4.600 1.00 92.94 265 LEU A N 1
ATOM 2051 C CA . LEU A 1 265 ? 0.336 -4.548 -5.954 1.00 92.94 265 LEU A CA 1
ATOM 2052 C C . LEU A 1 265 ? 0.797 -5.721 -6.802 1.00 92.94 265 LEU A C 1
ATOM 2054 O O . LEU A 1 265 ? 1.475 -6.643 -6.352 1.00 92.94 265 LEU A O 1
ATOM 2058 N N . SER A 1 266 ? 0.443 -5.662 -8.082 1.00 92.50 266 SER A N 1
ATOM 2059 C CA . SER A 1 266 ? 0.875 -6.685 -9.020 1.00 92.50 266 SER A CA 1
ATOM 2060 C C . SER A 1 266 ? 2.335 -6.534 -9.382 1.00 92.50 266 SER A C 1
ATOM 2062 O O . SER A 1 266 ? 2.842 -5.436 -9.629 1.00 92.50 266 SER A O 1
ATOM 2064 N N . MET A 1 267 ? 2.996 -7.684 -9.421 1.00 93.38 267 MET A N 1
ATOM 2065 C CA . MET A 1 267 ? 4.439 -7.771 -9.456 1.00 93.38 267 MET A CA 1
ATOM 2066 C C . MET A 1 267 ? 4.913 -8.490 -10.712 1.00 93.38 267 MET A C 1
ATOM 2068 O O . MET A 1 267 ? 4.485 -9.609 -11.006 1.00 93.38 267 MET A O 1
ATOM 2072 N N . LEU A 1 268 ? 5.841 -7.864 -11.427 1.00 94.88 268 LEU A N 1
ATOM 2073 C CA . LEU A 1 268 ? 6.612 -8.485 -12.492 1.00 94.88 268 LEU A CA 1
ATOM 2074 C C . LEU A 1 268 ? 7.928 -9.006 -11.911 1.00 94.88 268 LEU A C 1
ATOM 2076 O O . LEU A 1 268 ? 8.767 -8.236 -11.449 1.00 94.88 268 LEU A O 1
ATOM 2080 N N . ALA A 1 269 ? 8.121 -10.320 -11.959 1.00 92.75 269 ALA A N 1
ATOM 2081 C CA . ALA A 1 269 ? 9.328 -10.979 -11.475 1.00 92.75 269 ALA A CA 1
ATOM 2082 C C . ALA A 1 269 ? 9.789 -12.056 -12.461 1.00 92.75 269 ALA A C 1
ATOM 2084 O O . ALA A 1 269 ? 8.975 -12.688 -13.139 1.00 92.75 269 ALA A O 1
ATOM 2085 N N . ARG A 1 270 ? 11.102 -12.299 -12.511 1.00 92.00 270 ARG A N 1
ATOM 2086 C CA . ARG A 1 270 ? 11.670 -13.441 -13.237 1.00 92.00 270 ARG A CA 1
ATOM 2087 C C . ARG A 1 270 ? 11.479 -14.710 -12.413 1.00 92.00 270 ARG A C 1
ATOM 2089 O O . ARG A 1 270 ? 11.769 -14.729 -11.218 1.00 92.00 270 ARG A O 1
ATOM 2096 N N . ARG A 1 271 ? 11.010 -15.785 -13.048 1.00 88.06 271 ARG A N 1
ATOM 2097 C CA . ARG A 1 271 ? 10.924 -17.101 -12.398 1.00 88.06 271 ARG A CA 1
ATOM 2098 C C . ARG A 1 271 ? 12.320 -17.702 -12.240 1.00 88.06 271 ARG A C 1
ATOM 2100 O O . ARG A 1 271 ? 13.199 -17.474 -13.069 1.00 88.06 271 ARG A O 1
ATOM 2107 N N . ALA A 1 272 ? 12.523 -18.497 -11.194 1.00 84.25 272 ALA A N 1
ATOM 2108 C CA . ALA A 1 272 ? 13.788 -19.197 -10.994 1.00 84.25 272 ALA A CA 1
ATOM 2109 C C . ALA A 1 272 ? 14.126 -20.066 -12.221 1.00 84.25 272 ALA A C 1
ATOM 2111 O O . ALA A 1 272 ? 13.296 -20.848 -12.680 1.00 84.25 272 ALA A O 1
ATOM 2112 N N . GLY A 1 273 ? 15.338 -19.903 -12.758 1.00 84.62 273 GLY A N 1
ATOM 2113 C CA . GLY A 1 273 ? 15.807 -20.620 -13.949 1.00 84.62 273 GLY A CA 1
ATOM 2114 C C . GLY A 1 273 ? 15.327 -20.057 -15.293 1.00 84.62 273 GLY A C 1
ATOM 2115 O O . GLY A 1 273 ? 15.762 -20.552 -16.329 1.00 84.62 273 GLY A O 1
ATOM 2116 N N . ASP A 1 274 ? 14.482 -19.023 -15.309 1.00 89.25 274 ASP A N 1
ATOM 2117 C CA . ASP A 1 274 ? 14.033 -18.392 -16.551 1.00 89.25 274 ASP A CA 1
ATOM 2118 C C . ASP A 1 274 ? 15.143 -17.516 -17.152 1.00 89.25 274 ASP A C 1
ATOM 2120 O O . ASP A 1 274 ? 15.536 -16.495 -16.582 1.00 89.25 274 ASP A O 1
ATOM 2124 N N . THR A 1 275 ? 15.649 -17.904 -18.321 1.00 90.06 275 THR A N 1
ATOM 2125 C CA . THR A 1 275 ? 16.692 -17.190 -19.075 1.00 90.06 275 THR A CA 1
ATOM 2126 C C . THR A 1 275 ? 16.130 -16.336 -20.211 1.00 90.06 275 THR A C 1
ATOM 2128 O O . THR A 1 275 ? 16.896 -15.772 -20.994 1.00 90.06 275 THR A O 1
ATOM 2131 N N . SER A 1 276 ? 14.804 -16.199 -20.299 1.00 94.50 276 SER A N 1
ATOM 2132 C CA . SER A 1 276 ? 14.149 -15.469 -21.381 1.00 94.50 276 SER A CA 1
ATOM 2133 C C . SER A 1 276 ? 14.561 -13.989 -21.404 1.00 94.50 276 SER A C 1
ATOM 2135 O O . SER A 1 276 ? 14.792 -13.385 -20.340 1.00 94.50 276 SER A O 1
ATOM 2137 N N . PRO A 1 277 ? 14.627 -13.366 -22.597 1.00 95.44 277 PRO A N 1
ATOM 2138 C CA . PRO A 1 277 ? 14.808 -11.925 -22.724 1.00 95.44 277 PRO A CA 1
ATOM 2139 C C . PRO A 1 277 ? 13.733 -11.151 -21.954 1.00 95.44 277 PRO A C 1
ATOM 2141 O O . PRO A 1 277 ? 12.585 -11.585 -21.865 1.00 95.44 277 PRO A O 1
ATOM 2144 N N . LEU A 1 278 ? 14.072 -9.967 -21.438 1.00 96.50 278 LEU A N 1
ATOM 2145 C CA . LEU A 1 278 ? 13.141 -9.167 -20.631 1.00 96.50 278 LEU A CA 1
ATOM 2146 C C . LEU A 1 278 ? 11.834 -8.831 -21.368 1.00 96.50 278 LEU A C 1
ATOM 2148 O O . LEU A 1 278 ? 10.768 -8.840 -20.759 1.00 96.50 278 LEU A O 1
ATOM 2152 N N . LEU A 1 279 ? 11.900 -8.592 -22.682 1.00 97.62 279 LEU A N 1
ATOM 2153 C CA . LEU A 1 279 ? 10.707 -8.375 -23.501 1.00 97.62 279 LEU A CA 1
ATOM 2154 C C . LEU A 1 279 ? 9.751 -9.579 -23.461 1.00 97.62 279 LEU A C 1
ATOM 2156 O O . LEU A 1 279 ? 8.539 -9.382 -23.398 1.00 97.62 279 LEU A O 1
ATOM 2160 N N . GLU A 1 280 ? 10.273 -10.808 -23.466 1.00 96.81 280 GLU A N 1
ATOM 2161 C CA . GLU A 1 280 ? 9.457 -12.026 -23.374 1.00 96.81 280 GLU A CA 1
ATOM 2162 C C . GLU A 1 280 ? 8.810 -12.160 -21.998 1.00 96.81 280 GLU A C 1
ATOM 2164 O O . GLU A 1 280 ? 7.629 -12.487 -21.906 1.00 96.81 280 GLU A O 1
ATOM 2169 N N . ILE A 1 281 ? 9.550 -11.841 -20.935 1.00 96.88 281 ILE A N 1
ATOM 2170 C CA . ILE A 1 281 ? 9.036 -11.866 -19.560 1.00 96.88 281 ILE A CA 1
ATOM 2171 C C . ILE A 1 281 ? 7.910 -10.852 -19.382 1.00 96.88 281 ILE A C 1
ATOM 2173 O O . ILE A 1 281 ? 6.835 -11.214 -18.908 1.00 96.88 281 ILE A O 1
ATOM 2177 N N . LEU A 1 282 ? 8.118 -9.610 -19.829 1.00 97.56 282 LEU A N 1
ATOM 2178 C CA . LEU A 1 282 ? 7.091 -8.572 -19.784 1.00 97.56 282 LEU A CA 1
ATOM 2179 C C . LEU A 1 282 ? 5.864 -8.966 -20.616 1.00 97.56 282 LEU A C 1
ATOM 2181 O O . LEU A 1 282 ? 4.742 -8.864 -20.133 1.00 97.56 282 LEU A O 1
ATOM 2185 N N . SER A 1 283 ? 6.066 -9.455 -21.843 1.00 97.06 283 SER A N 1
ATOM 2186 C CA . SER A 1 283 ? 4.964 -9.863 -22.729 1.00 97.06 283 SER A CA 1
ATOM 2187 C C . SER A 1 283 ? 4.161 -11.024 -22.144 1.00 97.06 283 SER A C 1
ATOM 2189 O O . SER A 1 283 ? 2.934 -11.003 -22.172 1.00 97.06 283 SER A O 1
ATOM 2191 N N . THR A 1 284 ? 4.847 -12.020 -21.582 1.00 95.56 284 THR A N 1
ATOM 2192 C CA . THR A 1 284 ? 4.220 -13.182 -20.943 1.00 95.56 284 THR A CA 1
ATOM 2193 C C . THR A 1 284 ? 3.430 -12.763 -19.710 1.00 95.56 284 THR A C 1
ATOM 2195 O O . THR A 1 284 ? 2.307 -13.221 -19.515 1.00 95.56 284 THR A O 1
ATOM 2198 N N . TRP A 1 285 ? 3.986 -11.869 -18.894 1.00 95.56 285 TRP A N 1
ATOM 2199 C CA . TRP A 1 285 ? 3.293 -11.338 -17.728 1.00 95.56 285 TRP A CA 1
ATOM 2200 C C . TRP A 1 285 ? 2.052 -10.529 -18.121 1.00 95.56 285 TRP A C 1
ATOM 2202 O O . TRP A 1 285 ? 0.991 -10.741 -17.544 1.00 95.56 285 TRP A O 1
ATOM 2212 N N . LEU A 1 286 ? 2.134 -9.671 -19.145 1.00 96.25 286 LEU A N 1
ATOM 2213 C CA . LEU A 1 286 ? 0.967 -8.950 -19.668 1.00 96.25 286 LEU A CA 1
ATOM 2214 C C . LEU A 1 286 ? -0.112 -9.923 -20.168 1.00 96.25 286 LEU A C 1
ATOM 2216 O O . LEU A 1 286 ? -1.281 -9.755 -19.837 1.00 96.25 286 LEU A O 1
ATOM 2220 N N . ALA A 1 287 ? 0.278 -10.964 -20.909 1.00 95.19 287 ALA A N 1
ATOM 2221 C CA . ALA A 1 287 ? -0.646 -11.977 -21.420 1.00 95.19 287 ALA A CA 1
ATOM 2222 C C . ALA A 1 287 ? -1.368 -12.738 -20.294 1.00 95.19 287 ALA A C 1
ATOM 2224 O O . ALA A 1 287 ? -2.551 -13.033 -20.416 1.00 95.19 287 ALA A O 1
ATOM 2225 N N . GLN A 1 288 ? -0.679 -13.024 -19.184 1.00 93.00 288 GLN A N 1
ATOM 2226 C CA . GLN A 1 288 ? -1.261 -13.702 -18.016 1.00 93.00 288 GLN A CA 1
ATOM 2227 C C . GLN A 1 288 ? -2.338 -12.876 -17.302 1.00 93.00 288 GLN A C 1
ATOM 2229 O O . GLN A 1 288 ? -3.166 -13.451 -16.604 1.00 93.00 288 GLN A O 1
ATOM 2234 N N . HIS A 1 289 ? -2.328 -11.552 -17.471 1.00 91.50 289 HIS A N 1
ATOM 2235 C CA . HIS A 1 289 ? -3.288 -10.639 -16.847 1.00 91.50 289 HIS A CA 1
ATOM 2236 C C . HIS A 1 289 ? -4.337 -10.113 -17.833 1.00 91.50 289 HIS A C 1
ATOM 2238 O O . HIS A 1 289 ? -5.153 -9.267 -17.461 1.00 91.50 289 HIS A O 1
ATOM 2244 N N . GLN A 1 290 ? -4.310 -10.574 -19.087 1.00 88.19 290 GLN A N 1
ATOM 2245 C CA . GLN A 1 290 ? -5.327 -10.232 -20.070 1.00 88.19 290 GLN A CA 1
ATOM 2246 C C . GLN A 1 290 ? -6.664 -10.901 -19.684 1.00 88.19 290 GLN A C 1
ATOM 2248 O O . GLN A 1 290 ? -6.658 -12.095 -19.381 1.00 88.19 290 GLN A O 1
ATOM 2253 N N . PRO A 1 291 ? -7.788 -10.159 -19.675 1.00 81.81 291 PRO A N 1
ATOM 2254 C CA . PRO A 1 291 ? -9.110 -10.710 -19.374 1.00 81.81 291 PRO A CA 1
ATOM 2255 C C . PRO A 1 291 ? -9.678 -11.583 -20.501 1.00 81.81 291 PRO A C 1
ATOM 2257 O O . PRO A 1 291 ? -9.295 -11.376 -21.679 1.00 81.81 291 PRO A O 1
#

Radius of gyration: 22.05 Å; Cα contacts (8 Å, |Δi|>4): 428; chains: 1; bounding box: 58×39×63 Å

Mean predicted aligned error: 3.92 Å

pLDDT: mean 94.63, std 4.52, range [70.56, 98.75]

Sequence (291 aa):
MNDLVGTPVGTFKKNLHEMITRCRNGGAEVVLCTQNSIVETPQRPPARLAEFTRAIRDVAKEETLVVADCFAAFEAVHAADAAEWNLLLSDTIHPNMAGHKLFAETIAHAITGRTVSLRDVGPPASPLSHTFAKLKAGQPIQVLAMPPYDALITPALQRLYPKAVVKVTPWPVAGQTLAQLEVSARKVRSMKQDLVLIAVPAELPLQDPLQFHHDYSWIMNWSLSFGVQEWDVAVALPSAAKPALSQEERRHEEFARRLIEAQDLSMLARRAGDTSPLLEILSTWLAQHQP

Nearest PDB structures (foldseek):
  6aqy-assembly3_E  TM=5.174E-01  e=1.283E-01  Naegleria fowleri
  8juj-assembly1_A  TM=3.630E-01  e=1.867E-02  Bacillus cereus ATCC 14579
  6aqz-assembly3_F  TM=5.156E-01  e=3.177E-01  Naegleria fowleri
  3isl-assembly1_B  TM=4.376E-01  e=1.521E-01  Bacillus subtilis
  9arg-assembly1_A  TM=3.997E-01  e=1.045E+00  Rattus norvegicus

Solvent-accessible surface area (backbone atoms only — not comparable to full-atom values): 16176 Å² total; per-residue (Å²): 120,71,53,67,66,77,53,54,68,69,59,52,49,54,51,50,54,53,51,53,51,53,40,44,77,70,73,43,88,70,70,49,68,42,50,69,62,64,56,77,40,96,71,48,42,65,71,56,53,51,52,54,44,48,47,51,55,49,50,25,59,76,69,75,40,51,64,20,54,28,30,61,55,41,46,53,40,35,75,74,35,57,68,64,35,52,53,22,38,50,52,55,72,44,58,22,48,44,28,48,42,52,42,50,33,40,42,46,23,55,77,66,77,43,90,63,81,59,84,86,61,72,52,74,98,46,59,42,51,59,45,49,53,37,50,76,71,71,40,73,43,34,34,38,15,20,62,73,46,43,77,38,48,54,68,31,49,31,74,80,36,78,82,62,47,68,49,68,44,74,41,88,58,86,96,55,52,63,63,54,46,24,63,58,22,65,51,45,74,78,64,75,42,29,34,37,40,46,36,69,67,46,85,62,81,83,84,47,69,67,61,48,49,52,27,54,37,38,31,53,57,31,53,47,56,78,88,65,81,72,35,23,51,36,38,37,42,42,48,38,79,36,86,79,66,54,77,66,31,45,54,46,44,56,52,52,49,54,52,36,59,21,54,45,50,46,72,45,67,54,57,92,89,63,81,70,56,55,58,55,53,53,31,51,53,52,59,74,50,58,131